Protein AF-A0AAD1XPP9-F1 (afdb_monomer_lite)

pLDDT: mean 84.81, std 17.85, range [31.3, 98.31]

Foldseek 3Di:
DDDDDDDDDDPDDPPDDDPVVVVVVVVVVVVVVVVVVVVVVVVVVVVVVVVVVVVVVVVVVVVVVVVVVVVVVVVVVVVVVVVVVVVVVVVVVVVVCVVVVVVVVVVVVVVVVVVVVVVVVVVVVVVCVVVVVVLVVVCVVCVVQDVDSVSVVVVCVVVVVVVVVVVVVVVVVVVVVVVVVVVVVVVVVVVVVVVVVVVVVVVVVVVVVVVVVVVVVVVVVVVVVVVVVVVVVVVVVVVVVVVVVVVVVVVVVVVVDDDDDDDDDDDDPVVVVVVVVVVVVVVVVVVVVVVVVVVVVVVVVVVVPDDDD

Sequence (309 aa):
MQDKNLRIPQHIQIDSISPATRLLEMRKDMYEEQEVFEKKKEAFKASEDSFKRRENELKDKDLKIQESLIKFSKYLEENETKKDKANERRLIEENEIKVKSKEIKSLDEKYNKLKDKYNRVERKVEAMREYEDFLQKVKDENPDEYNELQDIVNRYNTLYESNQKLQASLNKLNKKKETINAKMASYIKEKKTQQMTITNEIGGLQKYLETMESQKSKIQSSSEEMKQKRVQGTNEIGKIIFSIDNLYEKAKTRVDKKSEKMDGKEKTFDDLEKRGIHALEQLEKIKTNTLFRAELCERLAKRKEKPAR

InterPro domains:
  IPR025252 Domain of unknown function DUF4200 [PF13863] (23-140)
  IPR051147 Cilia- and flagella-associated domain-containing protein [PTHR21683] (13-268)

Radius of gyration: 93.32 Å; chains: 1; bounding box: 189×47×249 Å

Secondary structure (DSSP, 8-state):
---------------S--HHHHHHHHHHHHHHHHHHHHHHHHHHHHHHHHHHHHHHHHHHHHHHHHHHHHHHHHHHHHHHHHHHHHHHHHHHHHHHHHHHHHHHHHHHHHHHHHHHHHHHHHHHHHHHHHHHHHHHHHHHH-TTT-SSHHHHHHHHHHHHHHHHHHHHHHHHHHHHHHHHHHHHHHHHHHHHHHHHHHHHHHHHHHHHHHHHHHHHHHHHHHHHHHHHHHHHHHHHHHHHHHHHHHHHHHHHHTTS--S------PPPTHHHHHHHHHHHHHHHHHHHHHHHHHHHHHHHHHHHS----

Structure (mmCIF, N/CA/C/O backbone):
data_AF-A0AAD1XPP9-F1
#
_entry.id   AF-A0AAD1XPP9-F1
#
loop_
_atom_site.group_PDB
_atom_site.id
_atom_site.type_symbol
_atom_site.label_atom_id
_atom_site.label_alt_id
_atom_site.label_comp_id
_atom_site.label_asym_id
_atom_site.label_entity_id
_atom_site.label_seq_id
_atom_site.pdbx_PDB_ins_code
_atom_site.Cartn_x
_atom_site.Cartn_y
_atom_site.Cartn_z
_atom_site.occupancy
_atom_site.B_iso_or_equiv
_atom_site.auth_seq_id
_atom_site.auth_comp_id
_atom_site.auth_asym_id
_atom_site.auth_atom_id
_atom_site.pdbx_PDB_model_num
ATOM 1 N N . MET A 1 1 ? 92.105 -8.859 -73.104 1.00 44.81 1 MET A N 1
ATOM 2 C CA . MET A 1 1 ? 93.400 -9.542 -73.287 1.00 44.81 1 MET A CA 1
ATOM 3 C C . MET A 1 1 ? 93.140 -10.973 -73.730 1.00 44.81 1 MET A C 1
ATOM 5 O O . MET A 1 1 ? 92.680 -11.761 -72.919 1.00 44.81 1 MET A O 1
ATOM 9 N N . GLN A 1 2 ? 93.388 -11.270 -75.004 1.00 37.81 2 GLN A N 1
ATOM 10 C CA . GLN A 1 2 ? 93.782 -12.579 -75.531 1.00 37.81 2 GLN A CA 1
ATOM 11 C C . GLN A 1 2 ? 94.404 -12.322 -76.913 1.00 37.81 2 GLN A C 1
ATOM 13 O O . GLN A 1 2 ? 93.743 -11.808 -77.805 1.00 37.81 2 GLN A O 1
ATOM 18 N N . ASP A 1 3 ? 95.706 -12.589 -76.983 1.00 38.16 3 ASP A N 1
ATOM 19 C CA . ASP A 1 3 ? 96.463 -13.167 -78.092 1.00 38.16 3 ASP A CA 1
ATOM 20 C C . ASP A 1 3 ? 96.391 -12.619 -79.536 1.00 38.16 3 ASP A C 1
ATOM 22 O O . ASP A 1 3 ? 95.439 -12.835 -80.277 1.00 38.16 3 ASP A O 1
ATOM 26 N N . LYS A 1 4 ? 97.584 -12.160 -79.954 1.00 42.44 4 LYS A N 1
ATOM 27 C CA . LYS A 1 4 ? 98.418 -12.692 -81.056 1.00 42.44 4 LYS A CA 1
ATOM 28 C C . LYS A 1 4 ? 98.596 -11.858 -82.330 1.00 42.44 4 LYS A C 1
ATOM 30 O O . LYS A 1 4 ? 97.677 -11.576 -83.083 1.00 42.44 4 LYS A O 1
ATOM 35 N N . ASN A 1 5 ? 99.895 -11.720 -82.608 1.00 37.34 5 ASN A N 1
ATOM 36 C CA . ASN A 1 5 ? 100.574 -11.720 -83.901 1.00 37.34 5 ASN A CA 1
ATOM 37 C C . ASN A 1 5 ? 100.656 -10.425 -84.716 1.00 37.34 5 ASN A C 1
ATOM 39 O O . ASN A 1 5 ? 99.790 -10.086 -85.511 1.00 37.34 5 ASN A O 1
ATOM 43 N N . LEU A 1 6 ? 101.837 -9.807 -84.575 1.00 46.44 6 LEU A N 1
ATOM 44 C CA . LEU A 1 6 ? 102.820 -9.599 -85.646 1.00 46.44 6 LEU A CA 1
ATOM 45 C C . LEU A 1 6 ? 102.269 -9.362 -87.060 1.00 46.44 6 LEU A C 1
ATOM 47 O O . LEU A 1 6 ? 101.892 -10.305 -87.754 1.00 46.44 6 LEU A O 1
ATOM 51 N N . ARG A 1 7 ? 102.521 -8.152 -87.567 1.00 35.91 7 ARG A N 1
ATOM 52 C CA . ARG A 1 7 ? 103.285 -7.986 -88.810 1.00 35.91 7 ARG A CA 1
ATOM 53 C C . ARG A 1 7 ? 103.923 -6.600 -88.884 1.00 35.91 7 ARG A C 1
ATOM 55 O O . ARG A 1 7 ? 103.244 -5.584 -88.906 1.00 35.91 7 ARG A O 1
ATOM 62 N N . ILE A 1 8 ? 105.249 -6.609 -88.939 1.00 48.06 8 ILE A N 1
ATOM 63 C CA . ILE A 1 8 ? 106.081 -5.550 -89.510 1.00 48.06 8 ILE A CA 1
ATOM 64 C C . ILE A 1 8 ? 105.777 -5.475 -91.019 1.00 48.06 8 ILE A C 1
ATOM 66 O O . ILE A 1 8 ? 105.691 -6.530 -91.654 1.00 48.06 8 ILE A O 1
ATOM 70 N N . PRO A 1 9 ? 105.702 -4.273 -91.607 1.00 41.59 9 PRO A N 1
ATOM 71 C CA . PRO A 1 9 ? 106.168 -4.046 -92.974 1.00 41.59 9 PRO A CA 1
ATOM 72 C C . PRO A 1 9 ? 107.364 -3.087 -92.917 1.00 41.59 9 PRO A C 1
ATOM 74 O O . PRO A 1 9 ? 107.238 -1.915 -92.586 1.00 41.59 9 PRO A O 1
ATOM 77 N N . GLN A 1 10 ? 108.577 -3.636 -92.981 1.00 42.66 10 GLN A N 1
ATOM 78 C CA . GLN A 1 10 ? 109.499 -3.424 -94.094 1.00 42.66 10 GLN A CA 1
ATOM 79 C C . GLN A 1 10 ? 109.619 -1.945 -94.481 1.00 42.66 10 GLN A C 1
ATOM 81 O O . GLN A 1 10 ? 108.940 -1.459 -95.378 1.00 42.66 10 GLN A O 1
ATOM 86 N N . HIS A 1 11 ? 110.555 -1.260 -93.821 1.00 42.03 11 HIS A N 1
ATOM 87 C CA . HIS A 1 11 ? 111.183 -0.057 -94.350 1.00 42.03 11 HIS A CA 1
ATOM 88 C C . HIS A 1 11 ? 111.971 -0.466 -95.606 1.00 42.03 11 HIS A C 1
ATOM 90 O O . HIS A 1 11 ? 113.138 -0.851 -95.544 1.00 42.03 11 HIS A O 1
ATOM 96 N N . ILE A 1 12 ? 111.266 -0.513 -96.737 1.00 46.44 12 ILE A N 1
ATOM 97 C CA . ILE A 1 12 ? 111.839 -0.683 -98.067 1.00 46.44 12 ILE A CA 1
ATOM 98 C C . ILE A 1 12 ? 112.480 0.653 -98.416 1.00 46.44 12 ILE A C 1
ATOM 100 O O . ILE A 1 12 ? 111.798 1.663 -98.507 1.00 46.44 12 ILE A O 1
ATOM 104 N N . GLN A 1 13 ? 113.802 0.620 -98.539 1.00 47.53 13 GLN A N 1
ATOM 105 C CA . GLN A 1 13 ? 114.693 1.587 -99.178 1.00 47.53 13 GLN A CA 1
ATOM 106 C C . GLN A 1 13 ? 113.971 2.558 -100.141 1.00 47.53 13 GLN A C 1
ATOM 108 O O . GLN A 1 13 ? 113.594 2.173 -101.246 1.00 47.53 13 GLN A O 1
ATOM 113 N N . ILE A 1 14 ? 113.817 3.825 -99.733 1.00 46.16 14 ILE A N 1
ATOM 114 C CA . ILE A 1 14 ? 113.236 4.914 -100.543 1.00 46.16 14 I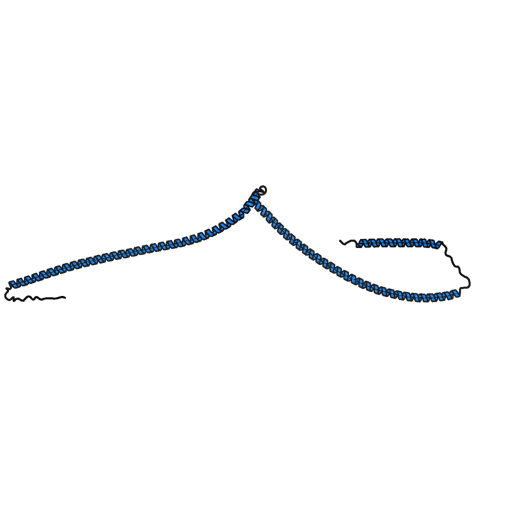LE A CA 1
ATOM 115 C C . ILE A 1 14 ? 114.323 5.951 -100.882 1.00 46.16 14 ILE A C 1
ATOM 117 O O . ILE A 1 14 ? 114.178 7.135 -100.604 1.00 46.16 14 ILE A O 1
ATOM 121 N N . ASP A 1 15 ? 115.434 5.508 -101.475 1.00 50.91 15 ASP A N 1
ATOM 122 C CA . ASP A 1 15 ? 116.539 6.382 -101.925 1.00 50.91 15 ASP A CA 1
ATOM 123 C C . ASP A 1 15 ? 116.557 6.592 -103.456 1.00 50.91 15 ASP A C 1
ATOM 125 O O . ASP A 1 15 ? 117.595 6.853 -104.058 1.00 50.91 15 ASP A O 1
ATOM 129 N N . SER A 1 16 ? 115.408 6.493 -104.137 1.00 49.22 16 SER A N 1
ATOM 130 C CA . SER A 1 16 ? 115.342 6.695 -105.601 1.00 49.22 16 SER A CA 1
ATOM 131 C C . SER A 1 16 ? 114.054 7.344 -106.108 1.00 49.22 16 SER A C 1
ATOM 133 O O . SER A 1 16 ? 113.610 7.095 -107.228 1.00 49.22 16 SER A O 1
ATOM 135 N N . ILE A 1 17 ? 113.439 8.208 -105.301 1.00 51.09 17 ILE A N 1
ATOM 136 C CA . ILE A 1 17 ? 112.149 8.802 -105.645 1.00 51.09 17 ILE A CA 1
ATOM 137 C C . ILE A 1 17 ? 112.258 10.331 -105.761 1.00 51.09 17 ILE A C 1
ATOM 139 O O . ILE A 1 17 ? 112.672 11.020 -104.832 1.00 51.09 17 ILE A O 1
ATOM 143 N N . SER A 1 18 ? 111.868 10.860 -106.927 1.00 56.28 18 SER A N 1
ATOM 144 C CA . SER A 1 18 ? 111.838 12.297 -107.247 1.00 56.28 18 SER A CA 1
ATOM 145 C C . SER A 1 18 ? 111.016 13.095 -106.213 1.00 56.28 18 SER A C 1
ATOM 147 O O . SER A 1 18 ? 109.966 12.593 -105.796 1.00 56.28 18 SER A O 1
ATOM 149 N N . PRO A 1 19 ? 111.409 14.336 -105.836 1.00 62.28 19 PRO A N 1
ATOM 150 C CA . PRO A 1 19 ? 110.680 15.200 -104.892 1.00 62.28 19 PRO A CA 1
ATOM 151 C C . PRO A 1 19 ? 109.174 15.327 -105.170 1.00 62.28 19 PRO A C 1
ATOM 153 O O . PRO A 1 19 ? 108.380 15.483 -104.245 1.00 62.28 19 PRO A O 1
ATOM 156 N N . ALA A 1 20 ? 108.773 15.194 -106.438 1.00 62.56 20 ALA A N 1
ATOM 157 C CA . ALA A 1 20 ? 107.376 15.180 -106.856 1.00 62.56 20 ALA A CA 1
ATOM 158 C C . ALA A 1 20 ? 106.579 13.989 -106.286 1.00 62.56 20 ALA A C 1
ATOM 160 O O . ALA A 1 20 ? 105.421 14.148 -105.918 1.00 62.56 20 ALA A O 1
ATOM 161 N N . THR A 1 21 ? 107.184 12.809 -106.157 1.00 63.47 21 THR A N 1
ATOM 162 C CA . THR A 1 21 ? 106.506 11.596 -105.668 1.00 63.47 21 THR A CA 1
ATOM 163 C C . THR A 1 21 ? 106.430 11.548 -104.140 1.00 63.47 21 THR A C 1
ATOM 165 O O . THR A 1 21 ? 105.422 11.098 -103.613 1.00 63.47 21 THR A O 1
ATOM 168 N N . ARG A 1 22 ? 107.424 12.096 -103.419 1.00 63.47 22 ARG A N 1
ATOM 169 C CA . ARG A 1 22 ? 107.337 12.292 -101.956 1.00 63.47 22 ARG A CA 1
ATOM 170 C C . ARG A 1 22 ? 106.210 13.260 -101.596 1.00 63.47 22 ARG A C 1
ATOM 172 O O . ARG A 1 22 ? 105.499 13.049 -100.622 1.00 63.47 22 ARG A O 1
ATOM 179 N N . LEU A 1 23 ? 106.021 14.302 -102.407 1.00 71.94 23 LEU A N 1
ATOM 180 C CA . LEU A 1 23 ? 104.894 15.218 -102.255 1.00 71.94 23 LEU A CA 1
ATOM 181 C C . LEU A 1 23 ? 103.553 14.497 -102.470 1.00 71.94 23 LEU A C 1
ATOM 183 O O . LEU A 1 23 ? 102.595 14.773 -101.758 1.00 71.94 23 LEU A O 1
ATOM 187 N N . LEU A 1 24 ? 103.483 13.567 -103.429 1.00 72.56 24 LEU A N 1
ATOM 188 C CA . LEU A 1 24 ? 102.285 12.759 -103.679 1.00 72.56 24 LEU A CA 1
ATOM 189 C C . LEU A 1 24 ? 102.005 11.762 -102.549 1.00 72.56 24 LEU A C 1
ATOM 191 O O . LEU A 1 24 ? 100.849 11.600 -102.176 1.00 72.56 24 LEU A O 1
ATOM 195 N N . GLU A 1 25 ? 103.038 11.141 -101.982 1.00 72.62 25 GLU A N 1
ATOM 196 C CA . GLU A 1 25 ? 102.918 10.211 -100.855 1.00 72.62 25 GLU A CA 1
ATOM 197 C C . GLU A 1 25 ? 102.523 10.941 -99.563 1.00 72.62 25 GLU A C 1
ATOM 199 O O . GLU A 1 25 ? 101.530 10.573 -98.950 1.00 72.62 25 GLU A O 1
ATOM 204 N N . MET A 1 26 ? 103.148 12.084 -99.241 1.00 73.44 26 MET A N 1
ATOM 205 C CA . MET A 1 26 ? 102.697 12.943 -98.132 1.00 73.44 26 MET A CA 1
ATOM 206 C C . MET A 1 26 ? 101.264 13.450 -98.328 1.00 73.44 26 MET A C 1
ATOM 208 O O . MET A 1 26 ? 100.528 13.620 -97.361 1.00 73.44 26 MET A O 1
ATOM 212 N N . ARG A 1 27 ? 100.841 13.700 -99.574 1.00 77.69 27 ARG A N 1
ATOM 213 C CA . ARG A 1 27 ? 99.457 14.082 -99.878 1.00 77.69 27 ARG A CA 1
ATOM 214 C C . ARG A 1 27 ? 98.499 12.905 -99.692 1.00 77.69 27 ARG A C 1
ATOM 216 O O . ARG A 1 27 ? 97.391 13.122 -99.219 1.00 77.69 27 ARG A O 1
ATOM 223 N N . LYS A 1 28 ? 98.918 11.685 -100.045 1.00 81.06 28 LYS A N 1
ATOM 224 C CA . LYS A 1 28 ? 98.163 10.448 -99.811 1.00 81.06 28 LYS A CA 1
ATOM 225 C C . LYS A 1 28 ? 98.002 10.185 -98.314 1.00 81.06 28 LYS A C 1
ATOM 227 O O . LYS A 1 28 ? 96.873 10.000 -97.884 1.00 81.06 28 LYS A O 1
ATOM 232 N N . ASP A 1 29 ? 99.076 10.283 -97.536 1.00 78.44 29 ASP A N 1
ATOM 233 C CA . ASP A 1 29 ? 99.049 10.124 -96.077 1.00 78.44 29 ASP A CA 1
ATOM 234 C C . ASP A 1 29 ? 98.186 11.204 -95.412 1.00 78.44 29 ASP A C 1
ATOM 236 O O . ASP A 1 29 ? 97.359 10.899 -94.560 1.00 78.44 29 ASP A O 1
ATOM 240 N N . MET A 1 30 ? 98.291 12.462 -95.863 1.00 80.06 30 MET A N 1
ATOM 241 C CA . MET A 1 30 ? 97.418 13.546 -95.404 1.00 80.06 30 MET A CA 1
ATOM 242 C C . MET A 1 30 ? 95.942 13.252 -95.712 1.00 80.06 30 MET A C 1
ATOM 244 O O . MET A 1 30 ? 95.091 13.493 -94.863 1.00 80.06 30 MET A O 1
ATOM 248 N N . TYR A 1 31 ? 95.619 12.722 -96.899 1.00 83.25 31 TYR A N 1
ATOM 249 C CA . TYR A 1 31 ? 94.247 12.331 -97.239 1.00 83.25 31 TYR A CA 1
ATOM 250 C C . TYR A 1 31 ? 93.763 11.121 -96.434 1.00 83.25 31 TYR A C 1
ATOM 252 O O . TYR A 1 31 ? 92.613 11.123 -96.006 1.00 83.25 31 TYR A O 1
ATOM 260 N N . GLU A 1 32 ? 94.612 10.123 -96.191 1.00 83.00 32 GLU A N 1
ATOM 261 C CA . GLU A 1 32 ? 94.286 8.962 -95.354 1.00 83.00 32 GLU A CA 1
ATOM 262 C C . GLU A 1 32 ? 94.057 9.374 -93.893 1.00 83.00 32 GLU A C 1
ATOM 264 O O . GLU A 1 32 ? 93.059 8.981 -93.287 1.00 83.00 32 GLU A O 1
ATOM 269 N N . GLU A 1 33 ? 94.914 10.229 -93.328 1.00 82.25 33 GLU A N 1
ATOM 270 C CA . GLU A 1 33 ? 94.719 10.790 -91.989 1.00 82.25 33 GLU A CA 1
ATOM 271 C C . GLU A 1 33 ? 93.475 11.678 -91.918 1.00 82.25 33 GLU A C 1
ATOM 273 O O . GLU A 1 33 ? 92.738 11.618 -90.932 1.00 82.25 33 GLU A O 1
ATOM 278 N N . GLN A 1 34 ? 93.196 12.461 -92.963 1.00 82.31 34 GLN A N 1
ATOM 279 C CA . GLN A 1 34 ? 91.995 13.288 -93.048 1.00 82.31 34 GLN A CA 1
ATOM 280 C C . GLN A 1 34 ? 90.726 12.430 -93.163 1.00 82.31 34 GLN A C 1
ATOM 282 O O . GLN A 1 34 ? 89.726 12.737 -92.518 1.00 82.31 34 GLN A O 1
ATOM 287 N N . GLU A 1 35 ? 90.768 11.313 -93.892 1.00 84.88 35 GLU A N 1
ATOM 288 C CA . GLU A 1 35 ? 89.678 10.335 -93.960 1.00 84.88 35 GLU A CA 1
ATOM 289 C C . GLU A 1 35 ? 89.470 9.627 -92.609 1.00 84.88 35 GLU A C 1
ATOM 291 O O . GLU A 1 3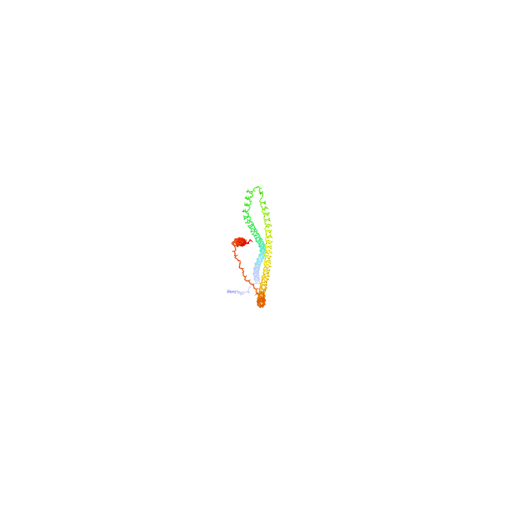5 ? 88.336 9.468 -92.156 1.00 84.88 35 GLU A O 1
ATOM 296 N N . VAL A 1 36 ? 90.546 9.243 -91.914 1.00 85.44 36 VAL A N 1
ATOM 297 C CA . VAL A 1 36 ? 90.480 8.665 -90.559 1.00 85.44 36 VAL A CA 1
ATOM 298 C C . VAL A 1 36 ? 89.960 9.687 -89.546 1.00 85.44 36 VAL A C 1
ATOM 300 O O . VAL A 1 36 ? 89.188 9.327 -88.653 1.00 85.44 36 VAL A O 1
ATOM 303 N N . PHE A 1 37 ? 90.358 10.953 -89.667 1.00 85.69 37 PHE A N 1
ATOM 304 C CA . PHE A 1 37 ? 89.871 12.042 -88.827 1.00 85.69 37 PHE A CA 1
ATOM 305 C C . PHE A 1 37 ? 88.380 12.293 -89.053 1.00 85.69 37 PHE A C 1
ATOM 307 O O . PHE A 1 37 ? 87.631 12.343 -88.077 1.00 85.69 37 PHE A O 1
ATOM 314 N N . GLU A 1 38 ? 87.925 12.36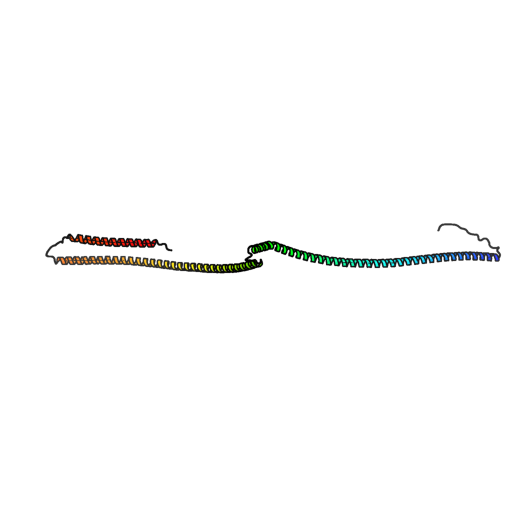8 -90.307 1.00 85.88 38 GLU A N 1
ATOM 315 C CA . GLU A 1 38 ? 86.499 12.502 -90.621 1.00 85.88 38 GLU A CA 1
ATOM 316 C C . GLU A 1 38 ? 85.705 11.275 -90.142 1.00 85.88 38 GLU A C 1
ATOM 318 O O . GLU A 1 38 ? 84.696 11.448 -89.464 1.00 85.88 38 GLU A O 1
ATOM 323 N N . LYS A 1 39 ? 86.207 10.042 -90.316 1.00 87.81 39 LYS A N 1
ATOM 324 C CA . LYS A 1 39 ? 85.584 8.826 -89.747 1.00 87.81 39 LYS A CA 1
ATOM 325 C C . LYS A 1 39 ? 85.483 8.865 -88.218 1.00 87.81 39 LYS A C 1
ATOM 327 O O . LYS A 1 39 ? 84.457 8.486 -87.653 1.00 87.81 39 LYS A O 1
ATOM 332 N N . LYS A 1 40 ? 86.527 9.322 -87.515 1.00 88.38 40 LYS A N 1
ATOM 333 C CA . LYS A 1 40 ? 86.504 9.483 -86.046 1.00 88.38 40 LYS A CA 1
ATOM 334 C C . LYS A 1 40 ? 85.538 10.581 -85.608 1.00 88.38 40 LYS A C 1
ATOM 336 O O . LYS A 1 40 ? 84.843 10.408 -84.611 1.00 88.38 40 LYS A O 1
ATOM 341 N N . LYS A 1 41 ? 85.474 11.688 -86.347 1.00 91.00 41 LYS A N 1
ATOM 342 C CA . LYS A 1 41 ? 84.543 12.796 -86.112 1.00 91.00 41 LYS A CA 1
ATOM 343 C C . LYS A 1 41 ? 83.094 12.364 -86.335 1.00 91.00 41 LYS A C 1
ATOM 345 O O . LYS A 1 41 ? 82.242 12.680 -85.510 1.00 91.00 41 LYS A O 1
ATOM 350 N N . GLU A 1 42 ? 82.823 11.578 -87.373 1.00 89.00 42 GLU A N 1
ATOM 351 C CA . GLU A 1 42 ? 81.519 10.951 -87.607 1.00 89.00 42 GLU A CA 1
ATOM 352 C C . GLU A 1 42 ? 81.151 9.957 -86.498 1.00 89.00 42 GLU A C 1
ATOM 354 O O . GLU A 1 42 ? 80.042 10.022 -85.969 1.00 89.00 42 GLU A O 1
ATOM 359 N N . ALA A 1 43 ? 82.079 9.093 -86.073 1.00 87.88 43 ALA A N 1
ATOM 360 C CA . ALA A 1 43 ? 81.851 8.153 -84.971 1.00 87.88 43 ALA A CA 1
ATOM 361 C C . ALA A 1 43 ? 81.601 8.864 -83.628 1.00 87.88 43 ALA A C 1
ATOM 363 O O . ALA A 1 43 ? 80.746 8.439 -82.843 1.00 87.88 43 ALA A O 1
ATOM 364 N N . PHE A 1 44 ? 82.312 9.965 -83.365 1.00 90.44 44 PHE A N 1
ATOM 365 C CA . PHE A 1 44 ? 82.099 10.793 -82.180 1.00 90.44 44 PHE A CA 1
ATOM 366 C C . PHE A 1 44 ? 80.739 11.487 -82.229 1.00 90.44 44 PHE A C 1
ATOM 368 O O . PHE A 1 44 ? 80.004 11.432 -81.250 1.00 90.44 44 PHE A O 1
ATOM 375 N N . LYS A 1 45 ? 80.359 12.050 -83.382 1.00 92.31 45 LYS A N 1
ATOM 376 C CA . LYS A 1 45 ? 79.040 12.659 -83.589 1.00 92.31 45 LYS A CA 1
ATOM 377 C C . LYS A 1 45 ? 77.908 11.641 -83.417 1.00 92.31 45 LYS A C 1
ATOM 379 O O . LYS A 1 45 ? 76.937 11.920 -82.724 1.00 92.31 45 LYS A O 1
ATOM 384 N N . ALA A 1 46 ? 78.059 10.432 -83.960 1.00 90.81 46 ALA A N 1
ATOM 385 C CA . ALA A 1 46 ? 77.098 9.346 -83.767 1.00 90.81 46 ALA A CA 1
ATOM 386 C C . ALA A 1 46 ? 76.988 8.921 -82.290 1.00 90.81 46 ALA A C 1
ATOM 388 O O . ALA A 1 46 ? 75.889 8.668 -81.791 1.00 90.81 46 ALA A O 1
ATOM 389 N N . SER A 1 47 ? 78.116 8.880 -81.572 1.00 90.94 47 SER A N 1
ATOM 390 C CA . SER A 1 47 ? 78.142 8.596 -80.133 1.00 90.94 47 SER A CA 1
ATOM 391 C C . SER A 1 47 ? 77.479 9.719 -79.330 1.00 90.94 47 SER A C 1
ATOM 393 O O . SER A 1 47 ? 76.647 9.436 -78.473 1.00 90.94 47 SER A O 1
ATOM 395 N N . GLU A 1 48 ? 77.770 10.983 -79.641 1.00 91.81 48 GLU A N 1
ATOM 396 C CA . GLU A 1 48 ? 77.146 12.164 -79.035 1.00 91.81 48 GLU A CA 1
ATOM 397 C C . GLU A 1 48 ? 75.625 12.162 -79.240 1.00 91.81 48 GLU A C 1
ATOM 399 O O . GLU A 1 48 ? 74.873 12.361 -78.285 1.00 91.81 48 GLU A O 1
ATOM 404 N N . ASP A 1 49 ? 75.155 11.848 -80.448 1.00 92.12 49 ASP A N 1
ATOM 405 C CA . ASP A 1 49 ? 73.728 11.713 -80.742 1.00 92.12 49 ASP A CA 1
ATOM 406 C C . ASP A 1 49 ? 73.093 10.559 -79.950 1.00 92.12 49 ASP A C 1
ATOM 408 O O . ASP A 1 49 ? 71.973 10.694 -79.449 1.00 92.12 49 ASP A O 1
ATOM 412 N N . SER A 1 50 ? 73.801 9.438 -79.773 1.00 92.62 50 SER A N 1
ATOM 413 C CA . SER A 1 50 ? 73.327 8.322 -78.942 1.00 92.62 50 SER A CA 1
ATOM 414 C C . SER A 1 50 ? 73.233 8.694 -77.456 1.00 92.62 50 SER A C 1
ATOM 416 O O . SER A 1 50 ? 72.249 8.346 -76.798 1.00 92.62 50 SER A O 1
ATOM 418 N N . PHE A 1 51 ? 74.194 9.470 -76.940 1.00 94.12 51 PHE A N 1
ATOM 419 C CA . PHE A 1 51 ? 74.177 9.966 -75.566 1.00 94.12 51 PHE A CA 1
ATOM 420 C C . PHE A 1 51 ? 73.067 10.990 -75.353 1.00 94.12 51 PHE A C 1
ATOM 422 O O . PHE A 1 51 ? 72.336 10.864 -74.377 1.00 94.12 51 PHE A O 1
ATOM 429 N N . LYS A 1 52 ? 72.862 11.927 -76.286 1.00 94.12 52 LYS A N 1
ATOM 430 C CA . LYS A 1 52 ? 71.740 12.880 -76.240 1.00 94.12 52 LYS A CA 1
ATOM 431 C C . LYS A 1 52 ? 70.391 12.167 -76.259 1.00 94.12 52 LYS A C 1
ATOM 433 O O . LYS A 1 52 ? 69.503 12.510 -75.483 1.00 94.12 52 LYS A O 1
ATOM 438 N N . ARG A 1 53 ? 70.233 11.136 -77.100 1.00 93.69 53 ARG A N 1
ATOM 439 C CA . ARG A 1 53 ? 69.024 10.292 -77.095 1.00 93.69 53 ARG A CA 1
ATOM 440 C C . ARG A 1 53 ? 68.831 9.619 -75.741 1.00 93.69 53 ARG A C 1
ATOM 442 O O . ARG A 1 53 ? 67.739 9.690 -75.187 1.00 93.69 53 ARG A O 1
ATOM 449 N N . ARG A 1 54 ? 69.885 9.022 -75.179 1.00 94.38 54 ARG A N 1
ATOM 450 C CA . ARG A 1 54 ? 69.801 8.349 -73.881 1.00 94.38 54 ARG A CA 1
ATOM 451 C C . ARG A 1 54 ? 69.527 9.312 -72.725 1.00 94.38 54 ARG A C 1
ATOM 453 O O . ARG A 1 54 ? 68.773 8.971 -71.821 1.00 94.38 54 ARG A O 1
ATOM 460 N N . GLU A 1 55 ? 70.118 10.498 -72.751 1.00 94.50 55 GLU A N 1
ATOM 461 C CA . GLU A 1 55 ? 69.869 11.558 -71.777 1.00 94.50 55 GLU A CA 1
ATOM 462 C C . GLU A 1 55 ? 68.404 12.006 -71.826 1.00 94.50 55 GLU A C 1
ATOM 464 O O . GLU A 1 55 ? 67.753 12.073 -70.784 1.00 94.50 55 GLU A O 1
ATOM 469 N N . ASN A 1 56 ? 67.858 12.227 -73.025 1.00 94.38 56 ASN A N 1
ATOM 470 C CA . ASN A 1 56 ? 66.446 12.564 -73.205 1.00 94.38 56 ASN A CA 1
ATOM 471 C C . ASN A 1 56 ? 65.526 11.431 -72.724 1.00 94.38 56 ASN A C 1
ATOM 473 O O . ASN A 1 56 ? 64.584 11.690 -71.986 1.00 94.38 56 ASN A O 1
ATOM 477 N N . GLU A 1 57 ? 65.837 10.168 -73.032 1.00 95.50 57 GLU A N 1
ATOM 478 C CA . GLU A 1 57 ? 65.080 9.022 -72.506 1.00 95.50 57 GLU A CA 1
ATOM 479 C C . GLU A 1 57 ? 65.095 8.944 -70.973 1.00 95.50 57 GLU A C 1
ATOM 481 O O . GLU A 1 57 ? 64.107 8.533 -70.361 1.00 95.50 57 GLU A O 1
ATOM 486 N N . LEU A 1 58 ? 66.228 9.263 -70.341 1.00 94.81 58 LEU A N 1
ATOM 487 C CA . LEU A 1 58 ? 66.345 9.274 -68.884 1.00 94.81 58 LEU A CA 1
ATOM 488 C C . LEU A 1 58 ? 65.549 10.430 -68.278 1.00 94.81 58 LEU A C 1
ATOM 490 O O . LEU A 1 58 ? 64.839 10.202 -67.302 1.00 94.81 58 LEU A O 1
ATOM 494 N N . LYS A 1 59 ? 65.598 11.621 -68.885 1.00 95.12 59 LYS A N 1
ATOM 495 C CA . LYS A 1 59 ? 64.763 12.769 -68.500 1.00 95.12 59 LYS A CA 1
ATOM 496 C C . LYS A 1 59 ? 63.274 12.442 -68.615 1.00 95.12 59 LYS A C 1
ATOM 498 O O . LYS A 1 59 ? 62.531 12.677 -67.670 1.00 95.12 59 LYS A O 1
ATOM 503 N N . ASP A 1 60 ? 62.848 11.809 -69.706 1.00 95.88 60 ASP A N 1
ATOM 504 C CA . ASP A 1 60 ? 61.455 11.390 -69.895 1.00 95.88 60 ASP A CA 1
ATOM 505 C C . ASP A 1 60 ? 61.011 10.353 -68.854 1.00 95.88 60 ASP A C 1
ATOM 507 O O . ASP A 1 60 ? 59.870 10.370 -68.389 1.00 95.88 60 ASP A O 1
ATOM 511 N N . LYS A 1 61 ? 61.897 9.420 -68.483 1.00 96.31 61 LYS A N 1
ATOM 512 C CA . LYS A 1 61 ? 61.620 8.439 -67.422 1.00 96.31 61 LYS A CA 1
ATOM 513 C C . LYS A 1 61 ? 61.530 9.099 -66.053 1.00 96.31 61 LYS A C 1
ATOM 515 O O . LYS A 1 61 ? 60.626 8.750 -65.301 1.00 96.31 61 LYS A O 1
ATOM 520 N N . ASP A 1 62 ? 62.424 10.034 -65.749 1.00 95.44 62 ASP A N 1
ATOM 521 C CA . ASP A 1 62 ? 62.398 10.776 -64.489 1.00 95.44 62 ASP A CA 1
ATOM 522 C C . ASP A 1 62 ? 61.113 11.603 -64.366 1.00 95.44 62 ASP A C 1
ATOM 524 O O . ASP A 1 62 ? 60.396 11.472 -63.378 1.00 95.44 62 ASP A O 1
ATOM 528 N N . LEU A 1 63 ? 60.728 12.330 -65.423 1.00 95.88 63 LEU A N 1
ATOM 529 C CA . LEU A 1 63 ? 59.458 13.060 -65.479 1.00 95.88 63 LEU A CA 1
ATOM 530 C C . LEU A 1 63 ? 58.253 12.136 -65.254 1.00 95.88 63 LEU A C 1
ATOM 532 O O . LEU A 1 63 ? 57.383 12.444 -64.442 1.00 95.88 63 LEU A O 1
ATOM 536 N N . LYS A 1 64 ? 58.221 10.959 -65.893 1.00 95.56 64 LYS A N 1
ATOM 537 C CA . LYS A 1 64 ? 57.155 9.965 -65.667 1.00 95.56 64 LYS A CA 1
ATOM 538 C C . LYS A 1 64 ? 57.115 9.464 -64.224 1.00 95.56 64 LYS A C 1
ATOM 540 O O . LYS A 1 64 ? 56.026 9.274 -63.681 1.00 95.56 64 LYS A O 1
ATOM 545 N N . ILE A 1 65 ? 58.273 9.240 -63.600 1.00 95.81 65 ILE A N 1
ATOM 546 C CA . ILE A 1 65 ? 58.354 8.824 -62.195 1.00 95.81 65 ILE A CA 1
ATOM 547 C C . ILE A 1 65 ? 57.834 9.943 -61.293 1.00 95.81 65 ILE A C 1
ATOM 549 O O . ILE A 1 65 ? 56.975 9.675 -60.455 1.00 95.81 65 ILE A O 1
ATOM 553 N N . GLN A 1 66 ? 58.269 11.186 -61.502 1.00 95.75 66 GLN A N 1
ATOM 554 C CA . GLN A 1 66 ? 57.794 12.344 -60.743 1.00 95.75 66 GLN A CA 1
ATOM 555 C C . GLN A 1 66 ? 56.274 12.524 -60.877 1.00 95.75 66 GLN A C 1
ATOM 557 O O . GLN A 1 66 ? 55.578 12.652 -59.870 1.00 95.75 66 GLN A O 1
ATOM 562 N N . GLU A 1 67 ? 55.726 12.438 -62.091 1.00 95.88 67 GLU A N 1
ATOM 563 C CA . GLU A 1 67 ? 54.276 12.476 -62.312 1.00 95.88 67 GLU A CA 1
ATOM 564 C C . GLU A 1 67 ? 53.546 11.337 -61.592 1.00 95.88 67 GLU A C 1
ATOM 566 O O . GLU A 1 67 ? 52.475 11.546 -61.015 1.00 95.88 67 GLU A O 1
ATOM 571 N N . SER A 1 68 ? 54.101 10.120 -61.625 1.00 95.88 68 SER A N 1
ATOM 572 C CA . SER A 1 68 ? 53.520 8.968 -60.930 1.00 95.88 68 SER A CA 1
ATOM 573 C C . SER A 1 68 ? 53.547 9.142 -59.410 1.00 95.88 68 SER A C 1
ATOM 575 O O . SER A 1 68 ? 52.566 8.807 -58.748 1.00 95.88 68 SER A O 1
ATOM 577 N N . LEU A 1 69 ? 54.614 9.738 -58.869 1.00 96.12 69 LEU A N 1
ATOM 578 C CA . LEU A 1 69 ? 54.761 10.023 -57.447 1.00 96.12 69 LEU A CA 1
ATOM 579 C C . LEU A 1 69 ? 53.731 11.058 -56.997 1.00 96.12 69 LEU A C 1
ATOM 581 O O . LEU A 1 69 ? 53.035 10.824 -56.017 1.00 96.12 69 LEU A O 1
ATOM 585 N N . ILE A 1 70 ? 53.553 12.142 -57.759 1.00 95.38 70 ILE A N 1
ATOM 586 C CA . ILE A 1 70 ? 52.528 13.160 -57.478 1.00 95.38 70 ILE A CA 1
ATOM 587 C C . ILE A 1 70 ? 51.127 12.534 -57.497 1.00 95.38 70 ILE A C 1
ATOM 589 O O . ILE A 1 70 ? 50.327 12.777 -56.593 1.00 95.38 70 ILE A O 1
ATOM 593 N N . LYS A 1 71 ? 50.825 11.690 -58.495 1.00 96.50 71 LYS A N 1
ATOM 594 C CA . LYS A 1 71 ? 49.543 10.968 -58.571 1.00 96.50 71 LYS A CA 1
ATOM 595 C C . LYS A 1 71 ? 49.339 10.046 -57.368 1.00 96.50 71 LYS A C 1
ATOM 597 O O . LYS A 1 71 ? 48.236 10.005 -56.829 1.00 96.50 71 LYS A O 1
ATOM 602 N N . PHE A 1 72 ? 50.381 9.336 -56.934 1.00 96.44 72 PHE A N 1
ATOM 603 C CA . PHE A 1 72 ? 50.310 8.443 -55.779 1.00 96.44 72 PHE A CA 1
ATOM 604 C C . PHE A 1 72 ? 50.140 9.215 -54.467 1.00 96.44 72 PHE A C 1
ATOM 606 O O . PHE A 1 72 ? 49.269 8.864 -53.678 1.00 96.44 72 PHE A O 1
ATOM 613 N N . SER A 1 73 ? 50.887 10.302 -54.259 1.00 95.56 73 SER A N 1
ATOM 614 C CA . SER A 1 73 ? 50.720 11.189 -53.102 1.00 95.56 73 SER A CA 1
ATOM 615 C C . SER A 1 73 ? 49.305 11.758 -53.030 1.00 95.56 73 SER A C 1
ATOM 617 O O . SER A 1 73 ? 48.672 11.673 -51.981 1.00 95.56 73 SER A O 1
ATOM 619 N N . LYS A 1 74 ? 48.763 12.241 -54.156 1.00 96.69 74 LYS A N 1
ATOM 620 C CA . LYS A 1 74 ? 47.379 12.724 -54.224 1.00 96.69 74 LYS A CA 1
ATOM 621 C C . LYS A 1 74 ? 46.369 11.615 -53.920 1.00 96.69 74 LYS A C 1
ATOM 623 O O . LYS A 1 74 ? 45.411 11.836 -53.188 1.00 96.69 74 LYS A O 1
ATOM 628 N N . TYR A 1 75 ? 46.584 10.412 -54.451 1.00 96.94 75 TYR A N 1
ATOM 629 C CA . TYR A 1 75 ? 45.730 9.262 -54.159 1.00 96.94 75 TYR A CA 1
ATOM 630 C C . TYR A 1 75 ? 45.761 8.877 -52.673 1.00 96.94 75 TYR A C 1
ATOM 632 O O . TYR A 1 75 ? 44.713 8.565 -52.110 1.00 96.94 75 TYR A O 1
ATOM 640 N N . LEU A 1 76 ? 46.935 8.909 -52.032 1.00 96.88 76 LEU A N 1
ATOM 641 C CA . LEU A 1 76 ? 47.069 8.642 -50.599 1.00 96.88 76 LEU A CA 1
ATOM 642 C C . LEU A 1 76 ? 46.320 9.681 -49.763 1.00 96.88 76 LEU A C 1
ATOM 644 O O . LEU A 1 76 ? 45.540 9.288 -48.902 1.00 96.88 76 LEU A O 1
ATOM 648 N N . GLU A 1 77 ? 46.481 10.969 -50.065 1.00 96.69 77 GLU A N 1
ATOM 649 C CA . GLU A 1 77 ? 45.766 12.056 -49.385 1.00 96.69 77 GLU A CA 1
ATOM 650 C C . GLU A 1 77 ? 44.240 11.930 -49.565 1.00 96.69 77 GLU A C 1
ATOM 652 O O . GLU A 1 77 ? 43.463 12.006 -48.610 1.00 96.69 77 GLU A O 1
ATOM 657 N N . GLU A 1 78 ? 43.773 11.646 -50.784 1.00 96.56 78 GLU A N 1
ATOM 658 C CA . GLU A 1 78 ? 42.352 11.396 -51.048 1.00 96.56 78 GLU A CA 1
ATOM 659 C C . GLU A 1 78 ? 41.821 10.152 -50.319 1.00 96.56 78 GLU A C 1
ATOM 661 O O . GLU A 1 78 ? 40.653 10.108 -49.928 1.00 96.56 78 GLU A O 1
ATOM 666 N N . ASN A 1 79 ? 42.640 9.112 -50.154 1.00 97.06 79 ASN A N 1
ATOM 667 C CA . ASN A 1 79 ? 42.252 7.906 -49.429 1.00 97.06 79 ASN A CA 1
ATOM 668 C C . ASN A 1 79 ? 42.198 8.161 -47.919 1.00 97.06 79 ASN A C 1
ATOM 670 O O . ASN A 1 79 ? 41.216 7.793 -47.276 1.00 97.06 79 ASN A O 1
ATOM 674 N N . GLU A 1 80 ? 43.198 8.850 -47.373 1.00 96.81 80 GLU A N 1
ATOM 675 C CA . GLU A 1 80 ? 43.260 9.234 -45.964 1.00 96.81 80 GLU A CA 1
ATOM 676 C C . GLU A 1 80 ? 42.070 10.122 -45.591 1.00 96.81 80 GLU A C 1
ATOM 678 O O . GLU A 1 80 ? 41.305 9.780 -44.693 1.00 96.81 80 GLU A O 1
ATOM 683 N N . THR A 1 81 ? 41.773 11.149 -46.391 1.00 96.75 81 THR A N 1
ATOM 684 C CA . THR A 1 81 ? 40.584 11.992 -46.178 1.00 96.75 81 THR A CA 1
ATOM 685 C C . THR A 1 81 ? 39.262 11.220 -46.294 1.00 96.75 81 THR A C 1
ATOM 687 O O . THR A 1 81 ? 38.306 11.518 -45.571 1.00 96.75 81 THR A O 1
ATOM 690 N N . LYS A 1 82 ? 39.162 10.212 -47.176 1.00 96.88 82 LYS A N 1
ATOM 691 C CA . LYS A 1 82 ? 37.988 9.316 -47.247 1.00 96.88 82 LYS A CA 1
ATOM 692 C C . LYS A 1 82 ? 37.878 8.433 -46.005 1.00 96.88 82 LYS A C 1
ATOM 694 O O . LYS A 1 82 ? 36.772 8.270 -45.486 1.00 96.88 82 LYS A O 1
ATOM 699 N N . LYS A 1 83 ? 38.996 7.880 -45.532 1.00 97.31 83 LYS A N 1
ATOM 700 C CA . LYS A 1 83 ? 39.077 7.062 -44.318 1.00 97.31 83 LYS A CA 1
ATOM 701 C C . LYS A 1 83 ? 38.678 7.876 -43.090 1.00 97.31 83 LYS A C 1
ATOM 703 O O . LYS A 1 83 ? 37.862 7.402 -42.304 1.00 97.31 83 LYS A O 1
ATOM 708 N N . ASP A 1 84 ? 39.172 9.101 -42.964 1.00 97.06 84 ASP A N 1
ATOM 709 C CA . ASP A 1 84 ? 38.855 9.984 -41.843 1.00 97.06 84 ASP A CA 1
ATOM 710 C C . ASP A 1 84 ? 37.375 10.358 -41.833 1.00 97.06 84 ASP A C 1
ATOM 712 O O . ASP A 1 84 ? 36.697 10.138 -40.831 1.00 97.06 84 ASP A O 1
ATOM 716 N N . LYS A 1 85 ? 36.814 10.767 -42.978 1.00 97.19 85 LYS A N 1
ATOM 717 C CA . LYS A 1 85 ? 35.368 11.025 -43.100 1.00 97.19 85 LYS A CA 1
ATOM 718 C C . LYS A 1 85 ? 34.517 9.796 -42.775 1.00 97.19 85 LYS A C 1
ATOM 720 O O . LYS A 1 85 ? 33.448 9.926 -42.181 1.00 97.19 85 LYS A O 1
ATOM 725 N N . ALA A 1 86 ? 34.949 8.602 -43.183 1.00 96.94 86 ALA A N 1
ATOM 726 C CA . ALA A 1 86 ? 34.247 7.364 -42.856 1.00 96.94 86 ALA A CA 1
ATOM 727 C C . ALA A 1 86 ? 34.311 7.057 -41.350 1.00 96.94 86 ALA A C 1
ATOM 729 O O . ALA A 1 86 ? 33.299 6.671 -40.761 1.00 96.94 86 ALA A O 1
ATOM 730 N N . ASN A 1 87 ? 35.466 7.277 -40.717 1.00 97.00 87 ASN A N 1
ATOM 731 C CA . ASN A 1 87 ? 35.648 7.104 -39.278 1.00 97.00 87 ASN A CA 1
ATOM 732 C C . ASN A 1 87 ? 34.815 8.103 -38.468 1.00 97.00 87 ASN A C 1
ATOM 734 O O . ASN A 1 87 ? 34.163 7.701 -37.506 1.00 97.00 87 ASN A O 1
ATOM 738 N N . GLU A 1 88 ? 34.780 9.374 -38.872 1.00 96.94 88 GLU A N 1
ATOM 739 C CA . GLU A 1 88 ? 33.943 10.394 -38.235 1.00 96.94 88 GLU A CA 1
ATOM 740 C C . GLU A 1 88 ? 32.460 10.023 -38.306 1.00 96.94 88 GLU A C 1
ATOM 742 O O . GLU A 1 88 ? 31.772 10.027 -37.285 1.00 96.94 88 GLU A O 1
ATOM 747 N N . ARG A 1 89 ? 31.968 9.621 -39.487 1.00 97.06 89 ARG A N 1
ATOM 748 C CA . ARG A 1 89 ? 30.574 9.173 -39.656 1.00 97.06 89 ARG A CA 1
ATOM 749 C C . ARG A 1 89 ? 30.249 7.974 -38.778 1.00 97.06 89 ARG A C 1
ATOM 751 O O . ARG A 1 89 ? 29.226 7.984 -38.101 1.00 97.06 89 ARG A O 1
ATOM 758 N N . ARG A 1 90 ? 31.138 6.977 -38.744 1.00 97.25 90 ARG A N 1
ATOM 759 C CA . ARG A 1 90 ? 30.989 5.804 -37.877 1.00 97.25 90 ARG A CA 1
ATOM 760 C C . ARG A 1 90 ? 30.897 6.209 -36.405 1.00 97.25 90 ARG A C 1
ATOM 762 O O . ARG A 1 90 ? 30.061 5.671 -35.688 1.00 97.25 90 ARG A O 1
ATOM 769 N N . LEU A 1 91 ? 31.741 7.137 -35.951 1.00 97.31 91 LEU A N 1
ATOM 770 C CA . LEU A 1 91 ? 31.746 7.587 -34.558 1.00 97.31 91 LEU A CA 1
ATOM 771 C C . LEU A 1 91 ? 30.456 8.335 -34.194 1.00 97.31 91 LEU A C 1
ATOM 773 O O . LEU A 1 91 ? 29.910 8.125 -33.110 1.00 97.31 91 LEU A O 1
ATOM 777 N N . ILE A 1 92 ? 29.962 9.188 -35.096 1.00 97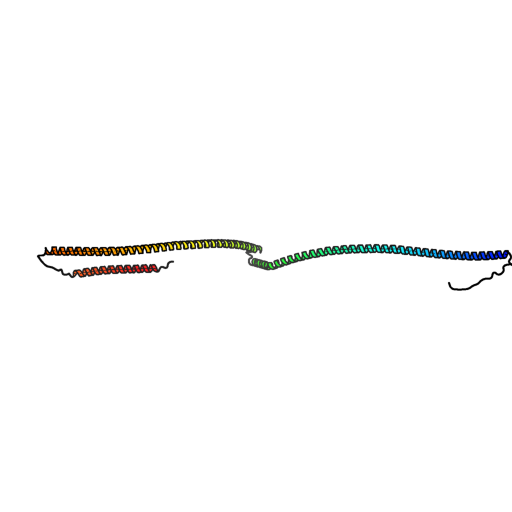.12 92 ILE A N 1
ATOM 778 C CA . ILE A 1 92 ? 28.684 9.890 -34.923 1.00 97.12 92 ILE A CA 1
ATOM 779 C C . ILE A 1 92 ? 27.544 8.874 -34.813 1.00 97.12 92 ILE A C 1
ATOM 781 O O . ILE A 1 92 ? 26.797 8.907 -33.838 1.00 97.12 92 ILE A O 1
ATOM 785 N N . GLU A 1 93 ? 27.457 7.928 -35.749 1.00 97.12 93 GLU A N 1
ATOM 786 C CA . GLU A 1 93 ? 26.418 6.895 -35.756 1.00 97.12 93 GLU A CA 1
ATOM 787 C C . GLU A 1 93 ? 26.476 6.014 -34.499 1.00 97.12 93 GLU A C 1
ATOM 789 O O . GLU A 1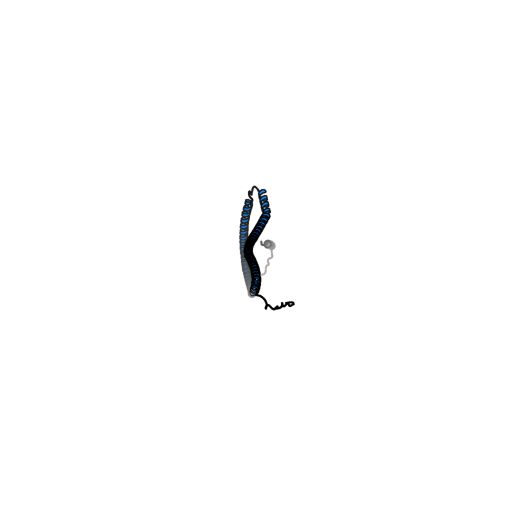 93 ? 25.454 5.759 -33.862 1.00 97.12 93 GLU A O 1
ATOM 794 N N . GLU A 1 94 ? 27.673 5.610 -34.068 1.00 97.50 94 GLU A N 1
ATOM 795 C CA . GLU A 1 94 ? 27.853 4.836 -32.838 1.00 97.50 94 GLU A CA 1
ATOM 796 C C . GLU A 1 94 ? 27.361 5.610 -31.604 1.00 97.50 94 GLU A C 1
ATOM 798 O O . GLU A 1 94 ? 26.703 5.042 -30.725 1.00 97.50 94 GLU A O 1
ATOM 803 N N . ASN A 1 95 ? 27.641 6.913 -31.533 1.00 96.81 95 ASN A N 1
ATOM 804 C CA . ASN A 1 95 ? 27.156 7.763 -30.451 1.00 96.81 95 ASN A CA 1
ATOM 805 C C . ASN A 1 95 ? 25.634 7.940 -30.502 1.00 96.81 95 ASN A C 1
ATOM 807 O O . ASN A 1 95 ? 24.981 7.838 -29.461 1.00 96.81 95 ASN A O 1
ATOM 811 N N . GLU A 1 96 ? 25.046 8.128 -31.683 1.00 97.44 96 GLU A N 1
ATOM 812 C CA . GLU A 1 96 ? 23.591 8.196 -31.840 1.00 97.44 96 GLU A CA 1
ATOM 813 C C . GLU A 1 96 ? 22.904 6.897 -31.407 1.00 97.44 96 GLU A C 1
ATOM 815 O O . GLU A 1 96 ? 21.914 6.936 -30.671 1.00 97.44 96 GLU A O 1
ATOM 820 N N . ILE A 1 97 ? 23.448 5.739 -31.794 1.00 97.69 97 ILE A N 1
ATOM 821 C CA . ILE A 1 97 ? 22.948 4.425 -31.369 1.00 97.69 97 ILE A CA 1
ATOM 822 C C . ILE A 1 97 ? 23.046 4.287 -29.844 1.00 97.69 97 ILE A C 1
ATOM 824 O O . ILE A 1 97 ? 22.108 3.811 -29.196 1.00 97.69 97 ILE A O 1
ATOM 828 N N . LYS A 1 98 ? 24.146 4.738 -29.227 1.00 97.56 98 LYS A N 1
ATOM 829 C CA . LYS A 1 98 ? 24.304 4.730 -27.762 1.00 97.56 98 LYS A CA 1
ATOM 830 C C . LYS A 1 98 ? 23.274 5.614 -27.058 1.00 97.56 98 LYS A C 1
ATOM 832 O O . LYS A 1 98 ? 22.749 5.212 -26.021 1.00 97.56 98 LYS A O 1
ATOM 837 N N . VAL A 1 99 ? 22.969 6.795 -27.592 1.00 97.50 99 VAL A N 1
ATOM 838 C CA . VAL A 1 99 ? 21.951 7.690 -27.016 1.00 97.50 99 VAL A CA 1
ATOM 839 C C . VAL A 1 99 ? 20.557 7.081 -27.162 1.00 97.50 99 VAL A C 1
ATOM 841 O O . VAL A 1 99 ? 19.868 6.903 -26.157 1.00 97.50 99 VAL A O 1
ATOM 844 N N . LYS A 1 100 ? 20.178 6.659 -28.375 1.00 97.88 100 LYS A N 1
ATOM 845 C CA . LYS A 1 100 ? 18.867 6.048 -28.648 1.00 97.88 100 LYS A CA 1
ATOM 846 C C . LYS A 1 100 ? 18.655 4.762 -27.850 1.00 97.88 100 LYS A C 1
ATOM 848 O O . LYS A 1 100 ? 17.585 4.551 -27.295 1.00 97.88 100 LYS A O 1
ATOM 853 N N . SER A 1 101 ? 19.675 3.915 -27.715 1.00 97.12 101 SER A N 1
ATOM 854 C CA . SER A 1 101 ? 19.568 2.684 -26.915 1.00 97.12 101 SER A CA 1
ATOM 855 C C . SER A 1 101 ? 19.369 2.954 -25.421 1.00 97.12 101 SER A C 1
ATOM 857 O O . SER A 1 101 ? 18.619 2.227 -24.769 1.00 97.12 101 SER A O 1
ATOM 859 N N . LYS A 1 102 ? 19.987 4.005 -24.863 1.00 97.62 102 LYS A N 1
ATOM 860 C CA . LYS A 1 102 ? 19.716 4.440 -23.481 1.00 97.62 102 LYS A CA 1
ATOM 861 C C . LYS A 1 102 ? 18.291 4.962 -23.326 1.00 97.62 102 LYS A C 1
ATOM 863 O O . LYS A 1 102 ? 17.635 4.641 -22.338 1.00 97.62 102 LYS A O 1
ATOM 868 N N . GLU A 1 103 ? 17.812 5.735 -24.294 1.00 97.81 103 GLU A N 1
ATOM 869 C CA . GLU A 1 103 ? 16.444 6.250 -24.297 1.00 97.81 103 GLU A CA 1
ATOM 870 C C . GLU A 1 103 ? 15.415 5.117 -24.371 1.00 97.81 103 GLU A C 1
ATOM 872 O O . GLU A 1 103 ? 14.513 5.071 -23.537 1.00 97.81 103 GLU A O 1
ATOM 877 N N . ILE A 1 104 ? 15.606 4.150 -25.277 1.00 98.12 104 ILE A N 1
ATOM 878 C CA . ILE A 1 104 ? 14.761 2.952 -25.391 1.00 98.12 104 ILE A CA 1
ATOM 879 C C . ILE A 1 104 ? 14.703 2.211 -24.055 1.00 98.12 104 ILE A C 1
ATOM 881 O O . ILE A 1 104 ? 13.613 1.913 -23.580 1.00 98.12 104 ILE A O 1
ATOM 885 N N . LYS A 1 105 ? 15.851 1.972 -23.406 1.00 98.06 105 LYS A N 1
ATOM 886 C CA . LYS A 1 105 ? 15.885 1.323 -22.084 1.00 98.06 105 LYS A CA 1
ATOM 887 C C . LYS A 1 105 ? 15.103 2.113 -21.033 1.00 98.06 105 LYS A C 1
ATOM 889 O O . LYS A 1 105 ? 14.316 1.535 -20.292 1.00 98.06 105 LYS A O 1
ATOM 894 N N . SER A 1 106 ? 15.277 3.435 -20.986 1.00 97.75 106 SER A N 1
ATOM 895 C CA . SER A 1 106 ? 14.553 4.286 -20.034 1.00 97.75 106 SER A CA 1
ATOM 896 C C . SER A 1 106 ? 13.041 4.289 -20.281 1.00 97.75 106 SER A C 1
ATOM 898 O O . SER A 1 106 ? 12.255 4.268 -19.331 1.00 97.75 106 SER A O 1
ATOM 900 N N . LEU A 1 107 ? 12.621 4.322 -21.547 1.00 98.19 107 LEU A N 1
ATOM 901 C CA . LEU A 1 107 ? 11.213 4.256 -21.928 1.00 98.19 107 LEU A CA 1
ATOM 902 C C . LEU A 1 107 ? 10.609 2.888 -21.611 1.00 98.19 107 LEU A C 1
ATOM 904 O O . LEU A 1 107 ? 9.504 2.841 -21.077 1.00 98.19 107 LEU A O 1
ATOM 908 N N . ASP A 1 108 ? 11.341 1.803 -21.853 1.00 98.31 108 ASP A N 1
ATOM 909 C CA . ASP A 1 108 ? 10.892 0.444 -21.550 1.00 98.31 108 ASP A CA 1
ATOM 910 C C . ASP A 1 108 ? 10.699 0.235 -20.039 1.00 98.31 108 ASP A C 1
ATOM 912 O O . ASP A 1 108 ? 9.666 -0.259 -19.591 1.00 98.31 108 ASP A O 1
ATOM 916 N N . GLU A 1 109 ? 11.619 0.737 -19.209 1.00 97.94 109 GLU A N 1
ATOM 917 C CA . GLU A 1 109 ? 11.445 0.734 -17.751 1.00 97.94 109 GLU A CA 1
ATOM 918 C C . GLU A 1 109 ? 10.196 1.508 -17.303 1.00 97.94 109 GLU A C 1
ATOM 920 O O . GLU A 1 109 ? 9.472 1.069 -16.404 1.00 97.94 109 GLU A O 1
ATOM 925 N N . LYS A 1 110 ? 9.935 2.677 -17.902 1.00 97.88 110 LYS A N 1
ATOM 926 C CA . LYS A 1 110 ? 8.735 3.475 -17.600 1.00 97.88 110 LYS A CA 1
ATOM 927 C C . LYS A 1 110 ? 7.468 2.748 -18.037 1.00 97.88 110 LYS A C 1
ATOM 929 O O . LYS A 1 110 ? 6.502 2.724 -17.274 1.00 97.88 110 LYS A O 1
ATOM 934 N N . TYR A 1 111 ? 7.483 2.149 -19.225 1.00 98.31 111 TYR A N 1
ATOM 935 C CA . TYR A 1 111 ? 6.379 1.365 -19.758 1.00 98.31 111 TYR A CA 1
ATOM 936 C C . TYR A 1 111 ? 6.055 0.183 -18.843 1.00 98.31 111 TYR A C 1
ATOM 938 O O . TYR A 1 111 ? 4.911 0.044 -18.419 1.00 98.31 111 TYR A O 1
ATOM 946 N N . ASN A 1 112 ? 7.062 -0.596 -18.443 1.00 98.12 112 ASN A N 1
ATOM 947 C CA . ASN A 1 112 ? 6.881 -1.741 -17.553 1.00 98.12 112 ASN A CA 1
ATOM 948 C C . ASN A 1 112 ? 6.316 -1.319 -16.188 1.00 98.12 112 ASN A C 1
ATOM 950 O O . ASN A 1 112 ? 5.329 -1.887 -15.726 1.00 98.12 112 ASN A O 1
ATOM 954 N N . LYS A 1 113 ? 6.831 -0.233 -15.593 1.00 98.00 113 LYS A N 1
ATOM 955 C CA . LYS A 1 113 ? 6.268 0.330 -14.349 1.00 98.00 113 LYS A CA 1
ATOM 956 C C . LYS A 1 113 ? 4.805 0.748 -14.501 1.00 98.00 113 LYS A C 1
ATOM 958 O O . LYS A 1 113 ? 4.021 0.602 -13.563 1.00 98.00 113 LYS A O 1
ATOM 963 N N . LEU A 1 114 ? 4.437 1.327 -15.643 1.00 98.06 114 LEU A N 1
ATOM 964 C CA . LEU A 1 114 ? 3.065 1.762 -15.893 1.00 98.06 114 LEU A CA 1
ATOM 965 C C . LEU A 1 114 ? 2.139 0.567 -16.148 1.00 98.06 114 LEU A C 1
ATOM 967 O O . LEU A 1 114 ? 1.028 0.544 -15.626 1.00 98.06 114 LEU A O 1
ATOM 971 N N . LYS A 1 115 ? 2.629 -0.451 -16.856 1.00 98.31 115 LYS A N 1
ATOM 972 C CA . LYS A 1 115 ? 1.945 -1.724 -17.088 1.00 98.31 115 LYS A CA 1
ATOM 973 C C . LYS A 1 115 ? 1.674 -2.470 -15.783 1.00 98.31 115 LYS A C 1
ATOM 975 O O . LYS A 1 115 ? 0.559 -2.930 -15.569 1.00 98.31 115 LYS A O 1
ATOM 980 N N . ASP A 1 116 ? 2.634 -2.507 -14.863 1.00 98.00 116 ASP A N 1
ATOM 981 C CA . ASP A 1 116 ? 2.436 -3.109 -13.541 1.00 98.00 116 ASP A CA 1
ATOM 982 C C . ASP A 1 116 ? 1.372 -2.369 -12.724 1.00 98.00 116 ASP A C 1
ATOM 984 O O . ASP A 1 116 ? 0.528 -2.989 -12.071 1.00 98.00 116 ASP A O 1
ATOM 988 N N . LYS A 1 117 ? 1.373 -1.029 -12.778 1.00 97.62 117 LYS A N 1
ATOM 989 C CA . LYS A 1 117 ? 0.326 -0.213 -12.145 1.00 97.62 117 LYS A CA 1
ATOM 990 C C . LYS A 1 117 ? -1.042 -0.484 -12.763 1.00 97.62 117 LYS A C 1
ATOM 992 O O . LYS A 1 117 ? -1.993 -0.665 -12.006 1.00 97.62 117 LYS A O 1
ATOM 997 N N . TYR A 1 118 ? -1.125 -0.539 -14.091 1.00 98.06 118 TYR A N 1
ATOM 998 C CA . TYR A 1 118 ? -2.348 -0.874 -14.818 1.00 98.06 118 TYR A CA 1
ATOM 999 C C . TYR A 1 118 ? -2.880 -2.241 -14.375 1.00 98.06 118 TYR A C 1
ATOM 1001 O O . TYR A 1 118 ? -3.982 -2.310 -13.841 1.00 98.06 118 TYR A O 1
ATOM 1009 N N . ASN A 1 119 ? -2.055 -3.291 -14.439 1.00 97.81 119 ASN A N 1
ATOM 1010 C CA . ASN A 1 119 ? -2.436 -4.648 -14.038 1.00 97.81 119 ASN A CA 1
ATOM 1011 C C . ASN A 1 119 ? -2.898 -4.713 -12.572 1.00 97.81 119 ASN A C 1
ATOM 1013 O O . ASN A 1 119 ? -3.815 -5.454 -12.223 1.00 97.81 119 ASN A O 1
ATOM 1017 N N . ARG A 1 120 ? -2.265 -3.943 -11.676 1.00 97.38 120 ARG A N 1
ATOM 1018 C CA . ARG A 1 120 ? -2.672 -3.875 -10.265 1.00 97.38 120 ARG A CA 1
ATOM 1019 C C . ARG A 1 120 ? -4.041 -3.222 -10.094 1.00 97.38 120 ARG A C 1
ATOM 1021 O O . ARG A 1 120 ? -4.797 -3.652 -9.227 1.00 97.38 120 ARG A O 1
ATOM 1028 N N . VAL A 1 121 ? -4.329 -2.166 -10.851 1.00 97.06 121 VAL A N 1
ATOM 1029 C CA . VAL A 1 121 ? -5.636 -1.498 -10.826 1.00 97.06 121 VAL A CA 1
ATOM 1030 C C . VAL A 1 121 ? -6.695 -2.402 -11.445 1.00 97.06 121 VAL A C 1
ATOM 1032 O O . VAL A 1 121 ? -7.726 -2.608 -10.823 1.00 97.06 121 VAL A O 1
ATOM 1035 N N . GLU A 1 122 ? -6.407 -3.020 -12.585 1.00 97.31 122 GLU A N 1
ATOM 1036 C CA . GLU A 1 122 ? -7.307 -3.947 -13.275 1.00 97.31 122 GLU A CA 1
ATOM 1037 C C . GLU A 1 122 ? -7.713 -5.123 -12.378 1.00 97.31 122 GLU A C 1
ATOM 1039 O O . GLU A 1 122 ? -8.898 -5.375 -12.192 1.00 97.31 122 GLU A O 1
ATOM 1044 N N . ARG A 1 123 ? -6.756 -5.760 -11.685 1.00 96.62 123 ARG A N 1
ATOM 1045 C CA . ARG A 1 123 ? -7.069 -6.812 -10.698 1.00 96.62 123 ARG A CA 1
ATOM 1046 C C . ARG A 1 123 ? -7.964 -6.327 -9.560 1.00 96.62 123 ARG A C 1
ATOM 1048 O O . ARG A 1 123 ? -8.774 -7.098 -9.059 1.00 96.62 123 ARG A O 1
ATOM 1055 N N . LYS A 1 124 ? -7.790 -5.080 -9.108 1.00 96.25 124 LYS A N 1
ATOM 1056 C CA . LYS A 1 124 ? -8.656 -4.504 -8.070 1.00 96.25 124 LYS A CA 1
ATOM 1057 C C . LYS A 1 124 ? -10.059 -4.255 -8.602 1.00 96.25 124 LYS A C 1
ATOM 1059 O O . LYS A 1 124 ? -11.000 -4.541 -7.881 1.00 96.25 124 LYS A O 1
ATOM 1064 N N . VAL A 1 125 ? -10.187 -3.746 -9.824 1.00 95.88 125 VAL A N 1
ATOM 1065 C CA . VAL A 1 125 ? -11.488 -3.536 -10.469 1.00 95.88 125 VAL A CA 1
ATOM 1066 C C . VAL A 1 125 ? -12.212 -4.869 -10.627 1.00 95.88 125 VAL A C 1
ATOM 1068 O O . VAL A 1 125 ? -13.351 -4.975 -10.194 1.00 95.88 125 VAL A O 1
ATOM 1071 N N . GLU A 1 126 ? -11.533 -5.909 -11.117 1.00 95.56 126 GLU A N 1
ATOM 1072 C CA . GLU A 1 126 ? -12.147 -7.234 -11.265 1.00 95.56 126 GLU A CA 1
ATOM 1073 C C . GLU A 1 126 ? -12.577 -7.818 -9.912 1.00 95.56 126 GLU A C 1
ATOM 1075 O O . GLU A 1 126 ? -13.690 -8.308 -9.775 1.00 95.56 126 GLU A O 1
ATOM 1080 N N . ALA A 1 127 ? -11.744 -7.689 -8.873 1.00 95.06 127 ALA A N 1
ATOM 1081 C CA . ALA A 1 127 ? -12.117 -8.115 -7.524 1.00 95.06 127 ALA A CA 1
ATOM 1082 C C . ALA A 1 127 ? -13.265 -7.281 -6.922 1.00 95.06 127 ALA A C 1
ATOM 1084 O O . ALA A 1 127 ? -13.997 -7.771 -6.068 1.00 95.06 127 ALA A O 1
ATOM 1085 N N . MET A 1 128 ? -13.409 -6.013 -7.324 1.00 94.69 128 MET A N 1
ATOM 1086 C CA . MET A 1 128 ? -14.491 -5.135 -6.869 1.00 94.69 128 MET A CA 1
ATOM 1087 C C . MET A 1 128 ? -15.806 -5.379 -7.621 1.00 94.69 128 MET A C 1
ATOM 1089 O O . MET A 1 128 ? -16.870 -5.058 -7.093 1.00 94.69 128 MET A O 1
ATOM 1093 N N . ARG A 1 129 ? -15.740 -5.990 -8.807 1.00 94.81 129 ARG A N 1
ATOM 1094 C CA . ARG A 1 129 ? -16.882 -6.256 -9.684 1.00 94.81 129 ARG A CA 1
ATOM 1095 C C . ARG A 1 129 ? -17.954 -7.122 -9.032 1.00 94.81 129 ARG A C 1
ATOM 1097 O O . ARG A 1 129 ? -19.129 -6.810 -9.142 1.00 94.81 129 ARG A O 1
ATOM 1104 N N . GLU A 1 130 ? -17.559 -8.143 -8.269 1.00 94.25 130 GLU A N 1
ATOM 1105 C CA . GLU A 1 130 ? -18.511 -8.991 -7.533 1.00 94.25 130 GLU A CA 1
ATOM 1106 C C . GLU A 1 130 ? -19.368 -8.181 -6.542 1.00 94.25 130 GLU A C 1
ATOM 1108 O O . GLU A 1 130 ? -20.549 -8.471 -6.346 1.00 94.25 130 GLU A O 1
ATOM 1113 N N . TYR A 1 131 ? -18.790 -7.141 -5.930 1.00 93.62 131 TYR A N 1
ATOM 1114 C CA . TYR A 1 131 ? -19.516 -6.257 -5.018 1.00 93.62 131 TYR A CA 1
ATOM 1115 C C . TYR A 1 131 ? -20.418 -5.281 -5.769 1.00 93.62 131 TYR A C 1
ATOM 1117 O O . TYR A 1 131 ? -21.509 -4.986 -5.291 1.00 93.62 131 TYR A O 1
ATOM 1125 N N . GLU A 1 132 ? -19.986 -4.787 -6.930 1.00 93.00 132 GLU A N 1
ATOM 1126 C CA . GLU A 1 132 ? -20.831 -3.974 -7.808 1.00 93.00 132 GLU A CA 1
ATOM 1127 C C . GLU A 1 132 ? -22.053 -4.773 -8.277 1.00 93.00 132 GLU A C 1
ATOM 1129 O O . GLU A 1 132 ? -23.178 -4.314 -8.096 1.00 93.00 132 GLU A O 1
ATOM 1134 N N . ASP A 1 133 ? -21.850 -6.004 -8.754 1.00 95.12 133 ASP A N 1
ATOM 1135 C CA . ASP A 1 133 ? -22.925 -6.916 -9.158 1.00 95.12 133 ASP A CA 1
ATOM 1136 C C . ASP A 1 133 ? -23.887 -7.202 -7.996 1.00 95.12 133 ASP A C 1
ATOM 1138 O O . ASP A 1 133 ? -25.105 -7.258 -8.175 1.00 95.12 133 ASP A O 1
ATOM 1142 N N . PHE A 1 134 ? -23.358 -7.379 -6.783 1.00 94.75 134 PHE A N 1
ATOM 1143 C CA . PHE A 1 134 ? -24.176 -7.533 -5.584 1.00 94.75 134 PHE A CA 1
ATOM 1144 C C . PHE A 1 134 ? -25.003 -6.276 -5.281 1.00 94.75 134 PHE A C 1
ATOM 1146 O O . PHE A 1 134 ? -26.206 -6.384 -5.052 1.00 94.75 134 PHE A O 1
ATOM 1153 N N . LEU A 1 135 ? -24.392 -5.088 -5.292 1.00 94.25 135 LEU A N 1
ATOM 1154 C CA . LEU A 1 135 ? -25.100 -3.830 -5.036 1.00 94.25 135 LEU A CA 1
ATOM 1155 C C . LEU A 1 135 ? -26.162 -3.550 -6.102 1.00 94.25 135 LEU A C 1
ATOM 1157 O O . LEU A 1 135 ? -27.237 -3.052 -5.773 1.00 94.25 135 LEU A O 1
ATOM 1161 N N . GLN A 1 136 ? -25.886 -3.914 -7.354 1.00 94.81 136 GLN A N 1
ATOM 1162 C CA . GLN A 1 136 ? -26.855 -3.837 -8.436 1.00 94.81 136 GLN A CA 1
ATOM 1163 C C . GLN A 1 136 ? -28.047 -4.766 -8.174 1.00 94.81 136 GLN A C 1
ATOM 1165 O O . GLN A 1 136 ? -29.180 -4.308 -8.247 1.00 94.81 136 GLN A O 1
ATOM 1170 N N . LYS A 1 137 ? -27.818 -6.019 -7.754 1.00 95.69 137 LYS A N 1
ATOM 1171 C CA . LYS A 1 137 ? -28.907 -6.931 -7.351 1.00 95.69 137 LYS A CA 1
ATOM 1172 C C . LYS A 1 137 ? -29.742 -6.373 -6.201 1.00 95.69 137 LYS A C 1
ATOM 1174 O O . LYS A 1 137 ? -30.963 -6.409 -6.272 1.00 95.69 137 LYS A O 1
ATOM 1179 N N . VAL A 1 138 ? -29.104 -5.825 -5.163 1.00 94.75 138 VAL A N 1
ATOM 1180 C CA . VAL A 1 138 ? -29.816 -5.219 -4.021 1.00 94.75 138 VAL A CA 1
ATOM 1181 C C . VAL A 1 138 ? -30.694 -4.054 -4.473 1.00 94.75 138 VAL A C 1
ATOM 1183 O O . VAL A 1 138 ? -31.830 -3.936 -4.014 1.00 94.75 138 VAL A O 1
ATOM 1186 N N . LYS A 1 139 ? -30.184 -3.211 -5.379 1.00 94.88 139 LYS A N 1
ATOM 1187 C CA . LYS A 1 139 ? -30.958 -2.128 -5.990 1.00 94.88 139 LYS A CA 1
ATOM 1188 C C . LYS A 1 139 ? -32.144 -2.677 -6.787 1.00 94.88 139 LYS A C 1
ATOM 1190 O O . LYS A 1 139 ? -33.257 -2.194 -6.617 1.00 94.88 139 LYS A O 1
ATOM 1195 N N . ASP A 1 140 ? -31.914 -3.678 -7.631 1.00 94.31 140 ASP A N 1
ATOM 1196 C CA . ASP A 1 140 ? -32.947 -4.251 -8.498 1.00 94.31 140 ASP A CA 1
ATOM 1197 C C . ASP A 1 140 ? -34.055 -4.959 -7.693 1.00 94.31 140 ASP A C 1
ATOM 1199 O O . ASP A 1 140 ? -35.218 -4.938 -8.093 1.00 94.31 140 ASP A O 1
ATOM 1203 N N . GLU A 1 141 ? -33.716 -5.553 -6.544 1.00 95.06 141 GLU A N 1
ATOM 1204 C CA . GLU A 1 141 ? -34.670 -6.167 -5.610 1.00 95.06 141 GLU A CA 1
ATOM 1205 C C . GLU A 1 141 ? -35.459 -5.141 -4.777 1.00 95.06 141 GLU A C 1
ATOM 1207 O O . GLU A 1 141 ? -36.564 -5.451 -4.335 1.00 95.06 141 GLU A O 1
ATOM 1212 N N . ASN A 1 142 ? -34.920 -3.933 -4.570 1.00 93.38 142 ASN A N 1
ATOM 1213 C CA . ASN A 1 142 ? -35.520 -2.882 -3.733 1.00 93.38 142 ASN A CA 1
ATOM 1214 C C . ASN A 1 142 ? -35.587 -1.532 -4.485 1.00 93.38 142 ASN A C 1
ATOM 1216 O O . ASN A 1 142 ? -34.972 -0.545 -4.057 1.00 93.38 142 ASN A O 1
ATOM 1220 N N . PRO A 1 143 ? -36.304 -1.473 -5.624 1.00 90.62 143 PRO A N 1
ATOM 1221 C CA . PRO A 1 143 ? -36.324 -0.302 -6.504 1.00 90.62 143 PRO A CA 1
ATOM 1222 C C . PRO A 1 143 ? -37.070 0.901 -5.908 1.00 90.62 143 PRO A C 1
ATOM 1224 O O . PRO A 1 143 ? -36.931 2.022 -6.388 1.00 90.62 143 PRO A O 1
ATOM 1227 N N . ASP A 1 144 ? -37.890 0.675 -4.887 1.00 91.81 144 ASP A N 1
ATOM 1228 C CA . ASP A 1 144 ? -38.627 1.684 -4.133 1.00 91.81 144 ASP A CA 1
ATOM 1229 C C . ASP A 1 144 ? -37.766 2.394 -3.075 1.00 91.81 144 ASP A C 1
ATOM 1231 O O . ASP A 1 144 ? -38.024 3.558 -2.761 1.00 91.81 144 ASP A O 1
ATOM 1235 N N . GLU A 1 145 ? -36.727 1.732 -2.557 1.00 90.06 145 GLU A N 1
ATOM 1236 C CA . GLU A 1 145 ? -35.802 2.312 -1.575 1.00 90.06 145 GLU A CA 1
ATOM 1237 C C . GLU A 1 145 ? -34.538 2.916 -2.203 1.00 90.06 145 GLU A C 1
ATOM 1239 O O . GLU A 1 145 ? -34.028 3.918 -1.689 1.00 90.06 145 GLU A O 1
ATOM 1244 N N . TYR A 1 146 ? -34.020 2.333 -3.292 1.00 93.38 146 TYR A N 1
ATOM 1245 C CA . TYR A 1 146 ? -32.739 2.731 -3.885 1.00 93.38 146 TYR A CA 1
ATOM 1246 C C . TYR A 1 146 ? -32.870 3.023 -5.383 1.00 93.38 146 TYR A C 1
ATOM 1248 O O . TYR A 1 146 ? -33.150 2.134 -6.185 1.00 93.38 146 TYR A O 1
ATOM 1256 N N . ASN A 1 147 ? -32.585 4.266 -5.785 1.00 90.25 147 ASN A N 1
ATOM 1257 C CA . ASN A 1 147 ? -32.585 4.667 -7.195 1.00 90.25 147 ASN A CA 1
ATOM 1258 C C . ASN A 1 147 ? -31.196 4.498 -7.823 1.00 90.25 147 ASN A C 1
ATOM 1260 O O . ASN A 1 147 ? -31.065 4.107 -8.986 1.00 90.25 147 ASN A O 1
ATOM 1264 N N . GLU A 1 148 ? -30.139 4.749 -7.053 1.00 92.31 148 GLU A N 1
ATOM 1265 C CA . GLU A 1 148 ? -28.741 4.618 -7.465 1.00 92.31 148 GLU A CA 1
ATOM 1266 C C . GLU A 1 148 ? -27.944 3.756 -6.475 1.00 92.31 148 GLU A C 1
ATOM 1268 O O . GLU A 1 148 ? -28.257 3.693 -5.288 1.00 92.31 148 GLU A O 1
ATOM 1273 N N . LEU A 1 149 ? -26.852 3.122 -6.929 1.00 90.81 149 LEU A N 1
ATOM 1274 C CA . LEU A 1 149 ? -25.953 2.378 -6.026 1.00 90.81 149 LEU A CA 1
ATOM 1275 C C . LEU A 1 149 ? -25.391 3.288 -4.922 1.00 90.81 149 LEU A C 1
ATOM 1277 O O . LEU A 1 149 ? -25.144 2.840 -3.800 1.00 90.81 149 LEU A O 1
ATOM 1281 N N . GLN A 1 150 ? -25.223 4.578 -5.226 1.00 92.56 150 GLN A N 1
ATOM 1282 C CA . GLN A 1 150 ? -24.758 5.573 -4.268 1.00 92.56 150 GLN A CA 1
ATOM 1283 C C . GLN A 1 150 ? -25.726 5.744 -3.086 1.00 92.56 150 GLN A C 1
ATOM 1285 O O . GLN A 1 150 ? -25.267 6.007 -1.972 1.00 92.56 150 GLN A O 1
ATOM 1290 N N . ASP A 1 151 ? -27.031 5.530 -3.279 1.00 93.56 151 ASP A N 1
ATOM 1291 C CA . ASP A 1 151 ? -28.028 5.599 -2.204 1.00 93.56 151 ASP A CA 1
ATOM 1292 C C . ASP A 1 151 ? -27.780 4.507 -1.157 1.00 93.56 151 ASP A C 1
ATOM 1294 O O . ASP A 1 151 ? -27.776 4.781 0.047 1.00 93.56 151 ASP A O 1
ATOM 1298 N N . ILE A 1 152 ? -27.471 3.287 -1.614 1.00 94.38 152 ILE A N 1
ATOM 1299 C CA . ILE A 1 152 ? -27.131 2.146 -0.751 1.00 94.38 152 ILE A CA 1
ATOM 1300 C C . ILE A 1 152 ? -25.859 2.454 0.046 1.00 94.38 152 ILE A C 1
ATOM 1302 O O . ILE A 1 152 ? -25.813 2.258 1.263 1.00 94.38 152 ILE A O 1
ATOM 1306 N N . VAL A 1 153 ? -24.830 2.993 -0.616 1.00 93.69 153 VAL A N 1
ATOM 1307 C CA . VAL A 1 153 ? -23.559 3.359 0.031 1.00 93.69 153 VAL A CA 1
ATOM 1308 C C . VAL A 1 153 ? -23.767 4.457 1.079 1.00 93.69 153 VAL A C 1
ATOM 1310 O O . VAL A 1 153 ? -23.258 4.358 2.197 1.00 93.69 153 VAL A O 1
ATOM 1313 N N . ASN A 1 154 ? -24.553 5.486 0.766 1.00 94.44 154 ASN A N 1
ATOM 1314 C CA . ASN A 1 154 ? -24.864 6.574 1.695 1.00 94.44 154 ASN A CA 1
ATOM 1315 C C . ASN A 1 154 ? -25.663 6.074 2.907 1.00 94.44 154 ASN A C 1
ATOM 1317 O O . ASN A 1 154 ? -25.379 6.456 4.052 1.00 94.44 154 ASN A O 1
ATOM 1321 N N . ARG A 1 155 ? -26.633 5.181 2.677 1.00 94.38 155 ARG A N 1
ATOM 1322 C CA . ARG A 1 155 ? -27.402 4.529 3.739 1.00 94.38 155 ARG A CA 1
ATOM 1323 C C . ARG A 1 155 ? -26.498 3.696 4.639 1.00 94.38 155 ARG A C 1
ATOM 1325 O O . ARG A 1 155 ? -26.573 3.844 5.860 1.00 94.38 155 ARG A O 1
ATOM 1332 N N . TYR A 1 156 ? -25.616 2.883 4.055 1.00 94.88 156 TYR A N 1
ATOM 1333 C CA . TYR A 1 156 ? -24.615 2.120 4.796 1.00 94.88 156 TYR A CA 1
ATOM 1334 C C . TYR A 1 156 ? -23.738 3.038 5.649 1.00 94.88 156 TYR A C 1
ATOM 1336 O O . TYR A 1 156 ? -23.629 2.808 6.849 1.00 94.88 156 TYR A O 1
ATOM 1344 N N . ASN A 1 157 ? -23.179 4.107 5.076 1.00 96.25 157 ASN A N 1
ATOM 1345 C CA . ASN A 1 157 ? -22.321 5.044 5.805 1.00 96.25 157 ASN A CA 1
ATOM 1346 C C . ASN A 1 157 ? -23.053 5.663 7.001 1.00 96.25 157 ASN A C 1
ATOM 1348 O O . ASN A 1 157 ? -22.530 5.672 8.114 1.00 96.25 157 ASN A O 1
ATOM 1352 N N . THR A 1 158 ? -24.300 6.091 6.804 1.00 96.38 158 THR A N 1
ATOM 1353 C CA . THR A 1 158 ? -25.132 6.655 7.876 1.00 96.38 158 THR A CA 1
ATOM 1354 C C . THR A 1 158 ? -25.379 5.638 8.993 1.00 96.38 158 THR A C 1
ATOM 1356 O O . THR A 1 158 ? -25.222 5.951 10.177 1.00 96.38 158 THR A O 1
ATOM 1359 N N . LEU A 1 159 ? -25.747 4.402 8.637 1.00 97.25 159 LEU A N 1
ATOM 1360 C CA . LEU A 1 159 ? -25.977 3.325 9.601 1.00 97.25 159 LEU A CA 1
ATOM 1361 C C . LEU A 1 159 ? -24.691 2.932 10.329 1.00 97.25 159 LEU A C 1
ATOM 1363 O O . LEU A 1 159 ? -24.708 2.734 11.542 1.00 97.25 159 LEU A O 1
ATOM 1367 N N . TYR A 1 160 ? -23.577 2.865 9.611 1.00 97.81 160 TYR A N 1
ATOM 1368 C CA . TYR A 1 160 ? -22.266 2.540 10.148 1.00 97.81 160 TYR A CA 1
ATOM 1369 C C . TYR A 1 160 ? -21.794 3.597 11.150 1.00 97.81 160 TYR A C 1
ATOM 1371 O O . TYR A 1 160 ? -21.403 3.259 12.268 1.00 97.81 160 TYR A O 1
ATOM 1379 N N . GLU A 1 161 ? -21.902 4.882 10.807 1.00 97.69 161 GLU A N 1
ATOM 1380 C CA . GLU A 1 161 ? -21.597 5.983 11.724 1.00 97.69 161 GLU A CA 1
ATOM 1381 C C . GLU A 1 161 ? -22.515 5.990 12.950 1.00 97.69 161 GLU A C 1
ATOM 1383 O O . GLU A 1 161 ? -22.052 6.191 14.077 1.00 97.69 161 GLU A O 1
ATOM 1388 N N . SER A 1 162 ? -23.816 5.763 12.752 1.00 97.75 162 SER A N 1
ATOM 1389 C CA . SER A 1 162 ? -24.784 5.669 13.847 1.00 97.75 162 SER A CA 1
ATOM 1390 C C . SER A 1 162 ? -24.451 4.506 14.786 1.00 97.75 162 SER A C 1
ATOM 1392 O O . SER A 1 162 ? -24.396 4.681 16.006 1.00 97.75 162 SER A O 1
ATOM 1394 N N . ASN A 1 163 ? -24.124 3.338 14.229 1.00 97.81 163 ASN A N 1
ATOM 1395 C CA . ASN A 1 163 ? -23.718 2.167 14.994 1.00 97.81 163 ASN A CA 1
ATOM 1396 C C . ASN A 1 163 ? -22.414 2.417 15.765 1.00 97.81 163 ASN A C 1
ATOM 1398 O O . ASN A 1 163 ? -22.342 2.105 16.951 1.00 97.81 163 ASN A O 1
ATOM 1402 N N . GLN A 1 164 ? -21.411 3.054 15.153 1.00 98.00 164 GLN A N 1
ATOM 1403 C CA . GLN A 1 164 ? -20.187 3.442 15.860 1.00 98.00 164 GLN A CA 1
ATOM 1404 C C . GLN A 1 164 ? -20.473 4.375 17.043 1.00 98.00 164 GLN A C 1
ATOM 1406 O O . GLN A 1 164 ? -19.956 4.164 18.144 1.00 98.00 164 GLN A O 1
ATOM 1411 N N . LYS A 1 165 ? -21.331 5.386 16.854 1.00 97.56 165 LYS A N 1
ATOM 1412 C CA . LYS A 1 165 ? -21.758 6.290 17.936 1.00 97.56 165 LYS A CA 1
ATOM 1413 C C . LYS A 1 165 ? -22.470 5.520 19.051 1.00 97.56 165 LYS A C 1
ATOM 1415 O O . LYS A 1 165 ? -22.190 5.751 20.231 1.00 97.56 165 LYS A O 1
ATOM 1420 N N . LEU A 1 166 ? -23.348 4.582 18.695 1.00 97.69 166 LEU A N 1
ATOM 1421 C CA . LEU A 1 166 ? -24.063 3.743 19.653 1.00 97.69 166 LEU A CA 1
ATOM 1422 C C . LEU A 1 166 ? -23.107 2.835 20.435 1.00 97.69 166 LEU A C 1
ATOM 1424 O O . LEU A 1 166 ? -23.181 2.798 21.662 1.00 97.69 166 LEU A O 1
ATOM 1428 N N . GLN A 1 167 ? -22.166 2.172 19.763 1.00 98.06 167 GLN A N 1
ATOM 1429 C CA . GLN A 1 167 ? -21.138 1.343 20.396 1.00 98.06 167 GLN A CA 1
ATOM 1430 C C . GLN A 1 167 ? -20.255 2.157 21.347 1.00 98.06 167 GLN A C 1
ATOM 1432 O O . GLN A 1 167 ? -20.004 1.738 22.478 1.00 98.06 167 GLN A O 1
ATOM 1437 N N . ALA A 1 168 ? -19.827 3.355 20.942 1.00 97.69 168 ALA A N 1
ATOM 1438 C CA . ALA A 1 168 ? -19.065 4.252 21.807 1.00 97.69 168 ALA A CA 1
ATOM 1439 C C . ALA A 1 168 ? -19.870 4.668 23.053 1.00 97.69 168 ALA A C 1
ATOM 1441 O O . ALA A 1 168 ? -19.343 4.664 24.171 1.00 97.69 168 ALA A O 1
ATOM 1442 N N . SER A 1 169 ? -21.159 4.980 22.879 1.00 97.81 169 SER A N 1
ATOM 1443 C CA . SER A 1 169 ? -22.074 5.308 23.978 1.00 97.81 169 SER A CA 1
ATOM 1444 C C . SER A 1 169 ? -22.271 4.124 24.930 1.00 97.81 169 SER A C 1
ATOM 1446 O O . SER A 1 169 ? -22.151 4.281 26.148 1.00 97.81 169 SER A O 1
ATOM 1448 N N . LEU A 1 170 ? -22.475 2.923 24.386 1.00 97.75 170 LEU A N 1
ATOM 1449 C CA . LEU A 1 170 ? -22.612 1.681 25.143 1.00 97.75 170 LEU A CA 1
ATOM 1450 C C . LEU A 1 170 ? -21.350 1.392 25.961 1.00 97.75 170 LEU A C 1
ATOM 1452 O O . LEU A 1 170 ? -21.437 1.140 27.161 1.00 97.75 170 LEU A O 1
ATOM 1456 N N . ASN A 1 171 ? -20.168 1.531 25.358 1.00 97.81 171 ASN A N 1
ATOM 1457 C CA . ASN A 1 171 ? -18.893 1.373 26.057 1.00 97.81 171 ASN A CA 1
ATOM 1458 C C . ASN A 1 171 ? -18.739 2.386 27.199 1.00 97.81 171 ASN A C 1
ATOM 1460 O O . ASN A 1 171 ? -18.288 2.041 28.293 1.00 97.81 171 ASN A O 1
ATOM 1464 N N . LYS A 1 172 ? -19.154 3.640 26.986 1.00 97.81 172 LYS A N 1
ATOM 1465 C CA . LYS A 1 172 ? -19.154 4.672 28.033 1.00 97.81 172 LYS A CA 1
ATOM 1466 C C . LYS A 1 172 ? -20.120 4.327 29.168 1.00 97.81 172 LYS A C 1
ATOM 1468 O O . LYS A 1 172 ? -19.781 4.530 30.335 1.00 97.81 172 LYS A O 1
ATOM 1473 N N . LEU A 1 173 ? -21.308 3.815 28.849 1.00 97.62 173 LEU A N 1
ATOM 1474 C CA . LEU A 1 173 ? -22.297 3.408 29.844 1.00 97.62 173 LEU A CA 1
ATOM 1475 C C . LEU A 1 173 ? -21.815 2.198 30.653 1.00 97.62 173 LEU A C 1
ATOM 1477 O O . LEU A 1 173 ? -21.940 2.207 31.875 1.00 97.62 173 LEU A O 1
ATOM 1481 N N . ASN A 1 174 ? -21.186 1.218 30.005 1.00 97.69 174 ASN A N 1
ATOM 1482 C CA . ASN A 1 174 ? -20.591 0.064 30.676 1.00 97.69 174 ASN A CA 1
ATOM 1483 C C . ASN A 1 174 ? -19.488 0.482 31.653 1.00 97.69 174 ASN A C 1
ATOM 1485 O O . ASN A 1 174 ? -19.546 0.100 32.819 1.00 97.69 174 ASN A O 1
ATOM 1489 N N . LYS A 1 175 ? -18.576 1.376 31.249 1.00 97.81 175 LYS A N 1
ATOM 1490 C CA . LYS A 1 175 ? -17.563 1.940 32.164 1.00 97.81 175 LYS A CA 1
ATOM 1491 C C . LYS A 1 175 ? -18.192 2.643 33.372 1.00 97.81 175 LYS A C 1
ATOM 1493 O O . LYS A 1 175 ? -17.728 2.499 34.505 1.00 97.81 175 LYS A O 1
ATOM 1498 N N . LYS A 1 176 ? -19.276 3.401 33.161 1.00 97.56 176 LYS A N 1
ATOM 1499 C CA . LYS A 1 176 ? -20.025 4.030 34.265 1.00 97.56 176 LYS A CA 1
ATOM 1500 C C . LYS A 1 176 ? -20.656 2.985 35.187 1.00 97.56 176 LYS A C 1
ATOM 1502 O O . LYS A 1 176 ? -20.557 3.126 36.403 1.00 97.56 176 LYS A O 1
ATOM 1507 N N . LYS A 1 177 ? -21.268 1.940 34.626 1.00 97.75 177 LYS A N 1
ATOM 1508 C CA . LYS A 1 177 ? -21.864 0.829 35.379 1.00 97.75 177 LYS A CA 1
ATOM 1509 C C . LYS A 1 177 ? -20.817 0.108 36.226 1.00 97.75 177 LYS A C 1
ATOM 1511 O O . LYS A 1 177 ? -21.047 -0.096 37.411 1.00 97.75 177 LYS A O 1
ATOM 1516 N N . GLU A 1 178 ? -19.656 -0.206 35.659 1.00 97.50 178 GLU A N 1
ATOM 1517 C CA . GLU A 1 178 ? -18.526 -0.800 36.386 1.00 97.50 178 GLU A CA 1
ATOM 1518 C C . GLU A 1 178 ? -18.071 0.088 37.544 1.00 97.50 178 GLU A C 1
ATOM 1520 O O . GLU A 1 178 ? -17.904 -0.391 38.664 1.00 97.50 178 GLU A O 1
ATOM 1525 N N . THR A 1 179 ? -17.962 1.398 37.312 1.00 97.75 179 THR A N 1
ATOM 1526 C CA . THR A 1 179 ? -17.593 2.361 38.359 1.00 97.75 179 THR A CA 1
ATOM 1527 C C . THR A 1 179 ? -18.616 2.381 39.500 1.00 97.75 179 THR A C 1
ATOM 1529 O O . THR A 1 179 ? -18.240 2.404 40.671 1.00 97.75 179 THR A O 1
ATOM 1532 N N . ILE A 1 180 ? -19.914 2.371 39.182 1.00 97.56 180 ILE A N 1
ATOM 1533 C CA . ILE A 1 180 ? -20.988 2.339 40.186 1.00 97.56 180 ILE A CA 1
ATOM 1534 C C . ILE A 1 180 ? -20.968 1.013 40.951 1.00 97.56 180 ILE A C 1
ATOM 1536 O O . ILE A 1 180 ? -21.027 1.026 42.177 1.00 97.56 180 ILE A O 1
ATOM 1540 N N . ASN A 1 181 ? -20.813 -0.113 40.256 1.00 97.19 181 ASN A N 1
ATOM 1541 C CA . ASN A 1 181 ? -20.714 -1.430 40.881 1.00 97.19 181 ASN A CA 1
ATOM 1542 C C . ASN A 1 181 ? -19.508 -1.517 41.827 1.00 97.19 181 ASN A C 1
ATOM 1544 O O . ASN A 1 181 ? -19.646 -2.021 42.939 1.00 97.19 181 ASN A O 1
ATOM 1548 N N . ALA A 1 182 ? -18.352 -0.973 41.435 1.00 97.69 182 ALA A N 1
ATOM 1549 C CA . ALA A 1 182 ? -17.168 -0.910 42.288 1.00 97.69 182 ALA A CA 1
ATOM 1550 C C . ALA A 1 182 ? -17.410 -0.054 43.543 1.00 97.69 182 ALA A C 1
ATOM 1552 O O . ALA A 1 182 ? -17.091 -0.478 44.656 1.00 97.69 182 ALA A O 1
ATOM 1553 N N . LYS A 1 183 ? -18.040 1.122 43.390 1.00 97.75 183 LYS A N 1
ATOM 1554 C CA . LYS A 1 183 ? -18.436 1.974 44.525 1.00 97.75 183 LYS A CA 1
ATOM 1555 C C . LYS A 1 183 ? -19.410 1.256 45.458 1.00 97.75 183 LYS A C 1
ATOM 1557 O O . LYS A 1 183 ? -19.234 1.303 46.672 1.00 97.75 183 LYS A O 1
ATOM 1562 N N . MET A 1 184 ? -20.399 0.557 44.906 1.00 97.44 184 MET A N 1
ATOM 1563 C CA . MET A 1 184 ? -21.378 -0.192 45.689 1.00 97.44 184 MET A CA 1
ATOM 1564 C C . MET A 1 184 ? -20.737 -1.365 46.436 1.00 97.44 184 MET A C 1
ATOM 1566 O O . MET A 1 184 ? -21.003 -1.544 47.620 1.00 97.44 184 MET A O 1
ATOM 1570 N N . ALA A 1 185 ? -19.838 -2.115 45.794 1.00 97.69 185 ALA A N 1
ATOM 1571 C CA . ALA A 1 185 ? -19.083 -3.182 46.447 1.00 97.69 185 ALA A CA 1
ATOM 1572 C C . ALA A 1 185 ? -18.225 -2.648 47.608 1.00 97.69 185 ALA A C 1
ATOM 1574 O O . ALA A 1 185 ? -18.212 -3.239 48.690 1.00 97.69 185 ALA A O 1
ATOM 1575 N N . SER A 1 186 ? -17.562 -1.500 47.416 1.00 97.56 186 SER A N 1
ATOM 1576 C CA . SER A 1 186 ? -16.805 -0.827 48.478 1.00 97.56 186 SER A CA 1
ATOM 1577 C C . SER A 1 186 ? -17.704 -0.406 49.640 1.00 97.56 186 SER A C 1
ATOM 1579 O O . SER A 1 186 ? -17.376 -0.674 50.794 1.00 97.56 186 SER A O 1
ATOM 1581 N N . TYR A 1 187 ? -18.858 0.199 49.347 1.00 97.94 187 TYR A N 1
ATOM 1582 C CA . TYR A 1 187 ? -19.823 0.620 50.362 1.00 97.94 187 TYR A CA 1
ATOM 1583 C C . TYR A 1 187 ? -20.368 -0.567 51.168 1.00 97.94 187 TYR A C 1
ATOM 1585 O O . TYR A 1 187 ? -20.402 -0.524 52.395 1.00 97.94 187 TYR A O 1
ATOM 1593 N N . ILE A 1 188 ? -20.736 -1.663 50.496 1.00 97.56 188 ILE A N 1
ATOM 1594 C CA . ILE A 1 188 ? -21.190 -2.895 51.158 1.00 97.56 188 ILE A CA 1
ATOM 1595 C C . ILE A 1 188 ? -20.094 -3.444 52.076 1.00 97.56 188 ILE A C 1
ATOM 1597 O O . ILE A 1 188 ? -20.377 -3.814 53.216 1.00 97.56 188 ILE A O 1
ATOM 1601 N N . LYS A 1 189 ? -18.837 -3.473 51.611 1.00 97.56 189 LYS A N 1
ATOM 1602 C CA . LYS A 1 189 ? -17.697 -3.914 52.424 1.00 97.56 189 LYS A CA 1
ATOM 1603 C C . LYS A 1 189 ? -17.524 -3.036 53.663 1.00 97.56 189 LYS A C 1
ATOM 1605 O O . LYS A 1 189 ? -17.378 -3.569 54.757 1.00 97.56 189 LYS A O 1
ATOM 1610 N N . GLU A 1 190 ? -17.575 -1.716 53.505 1.00 97.75 190 GLU A N 1
ATOM 1611 C CA . GLU A 1 190 ? -17.469 -0.764 54.614 1.00 97.75 190 GLU A CA 1
ATOM 1612 C C . GLU A 1 190 ? -18.584 -0.973 55.648 1.00 97.75 190 GLU A C 1
ATOM 1614 O O . GLU A 1 190 ? -18.306 -1.100 56.842 1.00 97.75 190 GLU A O 1
ATOM 1619 N N . LYS A 1 191 ? -19.840 -1.093 55.199 1.00 97.12 191 LYS A N 1
ATOM 1620 C CA . LYS A 1 191 ? -20.982 -1.339 56.088 1.00 97.12 191 LYS A CA 1
ATOM 1621 C C . LYS A 1 191 ? -20.904 -2.684 56.794 1.00 97.12 191 LYS A C 1
ATOM 1623 O O . LYS A 1 191 ? -21.203 -2.754 57.982 1.00 97.12 191 LYS A O 1
ATOM 1628 N N . LYS A 1 192 ? -20.439 -3.732 56.112 1.00 97.50 192 LYS A N 1
ATOM 1629 C CA . LYS A 1 192 ? -20.210 -5.041 56.732 1.00 97.50 192 LYS A CA 1
ATOM 1630 C C . LYS A 1 192 ? -19.132 -4.971 57.815 1.00 97.50 192 LYS A C 1
ATOM 1632 O O . LYS A 1 192 ? -19.306 -5.555 58.881 1.00 97.50 192 LYS A O 1
ATOM 1637 N N . THR A 1 193 ? -18.052 -4.227 57.578 1.00 97.38 193 THR A N 1
ATOM 1638 C CA . THR A 1 193 ? -17.024 -3.976 58.599 1.00 97.38 193 THR A CA 1
ATOM 1639 C C . THR A 1 193 ? -17.607 -3.222 59.794 1.00 97.38 193 THR A C 1
ATOM 1641 O O . THR A 1 193 ? -17.406 -3.657 60.921 1.00 97.38 193 THR A O 1
ATOM 1644 N N . GLN A 1 194 ? -18.387 -2.156 59.570 1.00 97.06 194 GLN A N 1
ATOM 1645 C CA . GLN A 1 194 ? -19.060 -1.412 60.649 1.00 97.06 194 GLN A CA 1
ATOM 1646 C C . GLN A 1 194 ? -19.996 -2.311 61.465 1.00 97.06 194 GLN A C 1
ATOM 1648 O O . GLN A 1 194 ? -19.958 -2.290 62.692 1.00 97.06 194 GLN A O 1
ATOM 1653 N N . GLN A 1 195 ? -20.794 -3.145 60.794 1.00 97.19 195 GLN A N 1
ATOM 1654 C CA . GLN A 1 195 ? -21.664 -4.113 61.456 1.00 97.19 195 GLN A CA 1
ATOM 1655 C C . GLN A 1 195 ? -20.860 -5.093 62.319 1.00 97.19 195 GLN A C 1
ATOM 1657 O O . GLN A 1 195 ? -21.264 -5.386 63.442 1.00 97.19 195 GLN A O 1
ATOM 1662 N N . MET A 1 196 ? -19.721 -5.584 61.824 1.00 96.75 196 MET A N 1
ATOM 1663 C CA . MET A 1 196 ? -18.838 -6.470 62.584 1.00 96.75 196 MET A CA 1
ATOM 1664 C C . MET A 1 196 ? -18.250 -5.766 63.813 1.00 96.75 196 MET A C 1
ATOM 1666 O O . MET A 1 196 ? -18.241 -6.357 64.889 1.00 96.75 196 MET A O 1
ATOM 1670 N N . THR A 1 197 ? -17.830 -4.503 63.689 1.00 97.19 197 THR A N 1
ATOM 1671 C CA . THR A 1 197 ? -17.356 -3.696 64.825 1.00 97.19 197 THR A CA 1
ATOM 1672 C C . THR A 1 197 ? -18.434 -3.560 65.899 1.00 97.19 197 THR A C 1
ATOM 1674 O O . THR A 1 197 ? -18.185 -3.911 67.048 1.00 97.19 197 THR A O 1
ATOM 1677 N N . ILE A 1 198 ? -19.655 -3.165 65.521 1.00 96.69 198 ILE A N 1
ATOM 1678 C CA . ILE A 1 198 ? -20.785 -3.043 66.458 1.00 96.69 198 ILE A CA 1
ATOM 1679 C C . ILE A 1 198 ? -21.125 -4.403 67.085 1.00 96.69 198 ILE A C 1
ATOM 1681 O O . ILE A 1 198 ? -21.395 -4.492 68.277 1.00 96.69 198 ILE A O 1
ATOM 1685 N N . THR A 1 199 ? -21.082 -5.488 66.307 1.00 97.12 199 THR A N 1
ATOM 1686 C CA . THR A 1 199 ? -21.336 -6.846 66.821 1.00 97.12 199 THR A CA 1
ATOM 1687 C C . THR A 1 199 ? -20.293 -7.247 67.867 1.00 97.12 199 THR A C 1
ATOM 1689 O O . THR A 1 199 ? -20.646 -7.809 68.902 1.00 97.12 199 THR A O 1
ATOM 1692 N N . ASN A 1 200 ? -19.020 -6.918 67.636 1.00 96.75 200 ASN A N 1
ATOM 1693 C CA . ASN A 1 200 ? -17.949 -7.156 68.601 1.00 96.75 200 ASN A CA 1
ATOM 1694 C C . ASN A 1 200 ? -18.133 -6.316 69.876 1.00 96.75 200 ASN A C 1
ATOM 1696 O O . ASN A 1 200 ? -17.936 -6.835 70.974 1.00 96.75 200 ASN A O 1
ATOM 1700 N N . GLU A 1 201 ? -18.547 -5.051 69.751 1.00 97.25 201 GLU A N 1
ATOM 1701 C CA . GLU A 1 201 ? -18.868 -4.186 70.896 1.00 97.25 201 GLU A CA 1
ATOM 1702 C C . GLU A 1 201 ? -20.035 -4.745 71.718 1.00 97.25 201 GLU A C 1
ATOM 1704 O O . GLU A 1 201 ? -19.930 -4.845 72.941 1.00 97.25 201 GLU A O 1
ATOM 1709 N N . ILE A 1 202 ? -21.113 -5.186 71.058 1.00 96.75 202 ILE A N 1
ATOM 1710 C CA . ILE A 1 202 ? -22.248 -5.850 71.714 1.00 96.75 202 ILE A CA 1
ATOM 1711 C C . ILE A 1 202 ? -21.773 -7.098 72.461 1.00 96.75 202 ILE A C 1
ATOM 1713 O O . ILE A 1 202 ? -22.115 -7.261 73.630 1.00 96.75 202 ILE A O 1
ATOM 1717 N N . GLY A 1 203 ? -20.958 -7.949 71.831 1.00 97.00 203 GLY A N 1
ATOM 1718 C CA . GLY A 1 203 ? -20.402 -9.138 72.483 1.00 97.00 203 GLY A CA 1
ATOM 1719 C C . GLY A 1 203 ? -19.542 -8.796 73.706 1.00 97.00 203 GLY A C 1
ATOM 1720 O O . GLY A 1 203 ? -19.627 -9.462 74.739 1.00 97.00 203 GLY A O 1
ATOM 1721 N N . GLY A 1 204 ? -18.758 -7.715 73.632 1.00 96.56 204 GLY A N 1
ATOM 1722 C CA . GLY A 1 204 ? -17.994 -7.188 74.764 1.00 96.56 204 GLY A CA 1
ATOM 1723 C C . GLY A 1 204 ? -18.886 -6.713 75.916 1.00 96.56 204 GLY A C 1
ATOM 1724 O O . GLY A 1 204 ? -18.647 -7.073 77.070 1.00 96.56 204 GLY A O 1
ATOM 1725 N N . LEU A 1 205 ? -19.943 -5.957 75.607 1.00 96.62 205 LEU A N 1
ATOM 1726 C CA . LEU A 1 205 ? -20.913 -5.469 76.592 1.00 96.62 205 LEU A CA 1
ATOM 1727 C C . LEU A 1 205 ? -21.725 -6.605 77.223 1.00 96.62 205 LEU A C 1
ATOM 1729 O O . LEU A 1 205 ? -21.943 -6.591 78.431 1.00 96.62 205 LEU A O 1
ATOM 1733 N N . GLN A 1 206 ? -22.129 -7.609 76.443 1.00 95.88 206 GLN A N 1
ATOM 1734 C CA . GLN A 1 206 ? -22.812 -8.803 76.949 1.00 95.88 206 GLN A CA 1
ATOM 1735 C C . GLN A 1 206 ? -21.933 -9.555 77.946 1.00 95.88 206 GLN A C 1
ATOM 1737 O O . GLN A 1 206 ? -22.363 -9.819 79.065 1.00 95.88 206 GLN A O 1
ATOM 1742 N N . LYS A 1 207 ? -20.667 -9.801 77.590 1.00 96.75 207 LYS A N 1
ATOM 1743 C CA . LYS A 1 207 ? -19.704 -10.433 78.495 1.00 96.75 207 LYS A CA 1
ATOM 1744 C C . LYS A 1 207 ? -19.512 -9.620 79.778 1.00 96.75 207 LYS A C 1
ATOM 1746 O O . LYS A 1 207 ? -19.432 -10.188 80.865 1.00 96.75 207 LYS A O 1
ATOM 1751 N N . TYR A 1 208 ? -19.456 -8.292 79.674 1.00 96.75 208 TYR A N 1
ATOM 1752 C CA . TYR A 1 208 ? -19.371 -7.419 80.843 1.00 96.75 208 TYR A CA 1
ATOM 1753 C C . TYR A 1 208 ? -20.615 -7.535 81.738 1.00 96.75 208 TYR A C 1
ATOM 1755 O O . TYR A 1 208 ? -20.480 -7.712 82.950 1.00 96.75 208 TYR A O 1
ATOM 1763 N N . LEU A 1 209 ? -21.817 -7.521 81.156 1.00 96.50 209 LEU A N 1
ATOM 1764 C CA . LEU A 1 209 ? -23.061 -7.718 81.903 1.00 96.50 209 LEU A CA 1
ATOM 1765 C C . LEU A 1 209 ? -23.086 -9.074 82.613 1.00 96.50 209 LEU A C 1
ATOM 1767 O O . LEU A 1 209 ? -23.331 -9.106 83.815 1.00 96.50 209 LEU A O 1
ATOM 1771 N N . GLU A 1 210 ? -22.736 -10.163 81.927 1.00 96.44 210 GLU A N 1
ATOM 1772 C CA . GLU A 1 210 ? -22.664 -11.504 82.525 1.00 96.44 210 GLU A CA 1
ATOM 1773 C C . GLU A 1 210 ? -21.703 -11.546 83.724 1.00 96.44 210 GLU A C 1
ATOM 1775 O O . GLU A 1 210 ? -22.012 -12.134 84.766 1.00 96.44 210 GLU A O 1
ATOM 1780 N N . THR A 1 211 ? -20.545 -10.876 83.629 1.00 96.12 211 THR A N 1
ATOM 1781 C CA . THR A 1 211 ? -19.608 -10.785 84.763 1.00 96.12 211 THR A CA 1
ATOM 1782 C C . THR A 1 211 ? -20.192 -10.015 85.947 1.00 96.12 211 THR A C 1
ATOM 1784 O O . THR A 1 211 ? -20.045 -10.462 87.088 1.00 96.12 211 THR A O 1
ATOM 1787 N N . MET A 1 212 ? -20.889 -8.902 85.702 1.00 95.12 212 MET A N 1
ATOM 1788 C CA . MET A 1 212 ? -21.540 -8.112 86.751 1.00 95.12 212 MET A CA 1
ATOM 1789 C C . MET A 1 212 ? -22.709 -8.871 87.389 1.00 95.12 212 MET A C 1
ATOM 1791 O O . MET A 1 212 ? -22.853 -8.871 88.612 1.00 95.12 212 MET A O 1
ATOM 1795 N N . GLU A 1 213 ? -23.522 -9.568 86.596 1.00 94.75 213 GLU A N 1
ATOM 1796 C CA . GLU A 1 213 ? -24.625 -10.398 87.088 1.00 94.75 213 GLU A CA 1
ATOM 1797 C C . GLU A 1 213 ? -24.122 -11.573 87.928 1.00 94.75 213 GLU A C 1
ATOM 1799 O O . GLU A 1 213 ? -24.663 -11.840 89.005 1.00 94.75 213 GLU A O 1
ATOM 1804 N N . SER A 1 214 ? -23.037 -12.226 87.501 1.00 95.44 214 SER A N 1
ATOM 1805 C CA . SER A 1 214 ? -22.375 -13.270 88.287 1.00 95.44 214 SER A CA 1
ATOM 1806 C C . SER A 1 214 ? -21.878 -12.735 89.634 1.00 95.44 214 SER A C 1
ATOM 1808 O O . SER A 1 214 ? -22.113 -13.351 90.676 1.00 95.44 214 SER A O 1
ATOM 1810 N N . GLN A 1 215 ? -21.234 -11.562 89.649 1.00 95.44 215 GLN A N 1
ATOM 1811 C CA . GLN A 1 215 ? -20.791 -10.913 90.888 1.00 95.44 215 GLN A CA 1
ATOM 1812 C C . GLN A 1 215 ? -21.969 -10.549 91.798 1.00 95.44 215 GLN A C 1
ATOM 1814 O O . GLN A 1 215 ? -21.945 -10.861 92.990 1.00 95.44 215 GLN A O 1
ATOM 1819 N N . LYS A 1 216 ? -23.027 -9.952 91.238 1.00 95.31 216 LYS A N 1
ATOM 1820 C CA . LYS A 1 216 ? -24.261 -9.630 91.963 1.00 95.31 216 LYS A CA 1
ATOM 1821 C C . LYS A 1 216 ? -24.873 -10.878 92.595 1.00 95.31 216 LYS A C 1
ATOM 1823 O O . LYS A 1 216 ? -25.215 -10.847 93.773 1.00 95.31 216 LYS A O 1
ATOM 1828 N N . SER A 1 217 ? -24.973 -11.976 91.846 1.00 94.25 217 SER A N 1
ATOM 1829 C CA . SER A 1 217 ? -25.510 -13.251 92.334 1.00 94.25 217 SER A CA 1
ATOM 1830 C C . SER A 1 217 ? -24.691 -13.815 93.503 1.00 94.25 217 SER A C 1
ATOM 1832 O O . SER A 1 217 ? -25.267 -14.237 94.509 1.00 94.25 217 SER A O 1
ATOM 1834 N N . LYS A 1 218 ? -23.353 -13.742 93.435 1.00 95.31 218 LYS A N 1
ATOM 1835 C CA . LYS A 1 218 ? -22.462 -14.141 94.543 1.00 95.31 218 LYS A CA 1
ATOM 1836 C C . LYS A 1 218 ? -22.699 -13.304 95.802 1.00 95.31 218 LYS A C 1
ATOM 1838 O O . LYS A 1 218 ? -22.869 -13.863 96.884 1.00 95.31 218 LYS A O 1
ATOM 1843 N N . ILE A 1 219 ? -22.747 -11.976 95.665 1.00 94.19 219 ILE A N 1
ATOM 1844 C CA . ILE A 1 219 ? -22.995 -11.060 96.791 1.00 94.19 219 ILE A CA 1
ATOM 1845 C C . ILE A 1 219 ? -24.389 -11.296 97.380 1.00 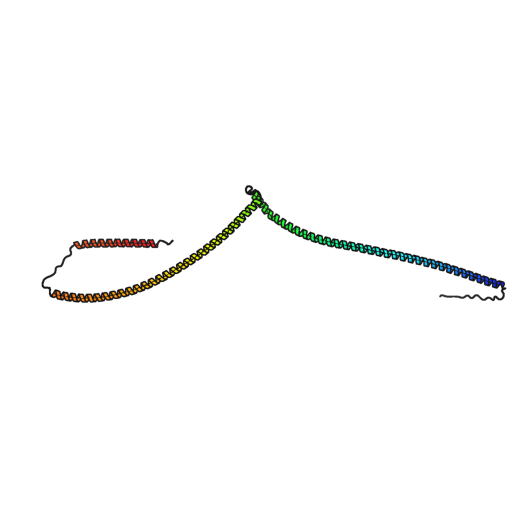94.19 219 ILE A C 1
ATOM 1847 O O . ILE A 1 219 ? -24.544 -11.346 98.599 1.00 94.19 219 ILE A O 1
ATOM 1851 N N . GLN A 1 220 ? -25.401 -11.475 96.530 1.00 94.00 220 GLN A N 1
ATOM 1852 C CA . GLN A 1 220 ? -26.768 -11.749 96.960 1.00 94.00 220 GLN A CA 1
ATOM 1853 C C . GLN A 1 220 ? -26.859 -13.068 97.732 1.00 94.00 220 GLN A C 1
ATOM 1855 O O . GLN A 1 220 ? -27.464 -13.087 98.799 1.00 94.00 220 GLN A O 1
ATOM 1860 N N . SER A 1 221 ? -26.213 -14.131 97.247 1.00 93.94 221 SER A N 1
ATOM 1861 C CA . SER A 1 221 ? -26.175 -15.431 97.931 1.00 93.94 221 SER A CA 1
ATOM 1862 C C . SER A 1 221 ? -25.521 -15.314 99.309 1.00 93.94 221 SER A C 1
ATOM 1864 O O . SER A 1 221 ? -26.113 -15.710 100.307 1.00 93.94 221 SER A O 1
ATOM 1866 N N . SER A 1 222 ? -24.359 -14.655 99.392 1.00 93.38 222 SER A N 1
ATOM 1867 C CA . SER A 1 222 ? -23.683 -14.391 100.669 1.00 93.38 222 SER A CA 1
ATOM 1868 C C . SER A 1 222 ? -24.536 -13.537 101.623 1.00 93.38 222 SER A C 1
ATOM 1870 O O . SER A 1 222 ? -24.592 -13.798 102.825 1.00 93.38 222 SER A O 1
ATOM 1872 N N . SER A 1 223 ? -25.255 -12.536 101.105 1.00 91.94 223 SER A N 1
ATOM 1873 C CA . SER A 1 223 ? -26.181 -11.719 101.898 1.00 91.94 223 SER A CA 1
ATOM 1874 C C . SER A 1 223 ? -27.348 -12.541 102.448 1.00 91.94 223 SER A C 1
ATOM 1876 O O . SER A 1 223 ? -27.713 -12.379 103.615 1.00 91.94 223 SER A O 1
ATOM 1878 N N . GLU A 1 224 ? -27.918 -13.429 101.634 1.00 92.62 224 GLU A N 1
ATOM 1879 C CA . GLU A 1 224 ? -29.025 -14.306 102.016 1.00 92.62 224 GLU A CA 1
ATOM 1880 C C . GLU A 1 224 ? -28.589 -15.305 103.095 1.00 92.62 224 GLU A C 1
ATOM 1882 O O . GLU A 1 224 ? -29.258 -15.424 104.121 1.00 92.62 224 GLU A O 1
ATOM 1887 N N . GLU A 1 225 ? -27.410 -15.918 102.945 1.00 93.50 225 GLU A N 1
ATOM 1888 C CA . GLU A 1 225 ? -26.797 -16.764 103.977 1.00 93.50 225 GLU A CA 1
ATOM 1889 C C . GLU A 1 225 ? -26.624 -16.005 105.301 1.00 93.50 225 GLU A C 1
ATOM 1891 O O . GLU A 1 225 ? -26.966 -16.506 106.374 1.00 93.50 225 GLU A O 1
ATOM 1896 N N . MET A 1 226 ? -26.133 -14.762 105.247 1.00 90.12 226 MET A N 1
ATOM 1897 C CA . MET A 1 226 ? -25.967 -13.919 106.436 1.00 90.12 226 MET A CA 1
ATOM 1898 C C . MET A 1 226 ? -27.307 -13.533 107.073 1.00 90.12 226 MET A C 1
ATOM 1900 O O . MET A 1 226 ? -27.419 -13.500 108.301 1.00 90.12 226 MET A O 1
ATOM 1904 N N . LYS A 1 227 ? -28.341 -13.250 106.271 1.00 91.19 227 LYS A N 1
ATOM 1905 C CA . LYS A 1 227 ? -29.702 -13.022 106.781 1.00 91.19 227 LYS A CA 1
ATOM 1906 C C . LYS A 1 227 ? -30.254 -14.278 107.441 1.00 91.19 227 LYS A C 1
ATOM 1908 O O . LYS A 1 227 ? -30.797 -14.167 108.533 1.00 91.19 227 LYS A O 1
ATOM 1913 N N . GLN A 1 228 ? -30.093 -15.447 106.826 1.00 91.81 228 GLN A N 1
ATOM 1914 C CA . GLN A 1 228 ? -30.583 -16.708 107.373 1.00 91.81 228 GLN A CA 1
ATOM 1915 C C . GLN A 1 228 ? -29.916 -17.026 108.715 1.00 91.81 228 GLN A C 1
ATOM 1917 O O . GLN A 1 228 ? -30.619 -17.349 109.671 1.00 91.81 228 GLN A O 1
ATOM 1922 N N . LYS A 1 229 ? -28.595 -16.824 108.826 1.00 91.88 229 LYS A N 1
ATOM 1923 C CA . LYS A 1 229 ? -27.866 -16.912 110.103 1.00 91.88 229 LYS A CA 1
ATOM 1924 C C . LYS A 1 229 ? -28.425 -15.951 111.155 1.00 91.88 229 LYS A C 1
ATOM 1926 O O . LYS A 1 229 ? -28.646 -16.353 112.293 1.00 91.88 229 LYS A O 1
ATOM 1931 N N . ARG A 1 230 ? -28.710 -14.693 110.786 1.00 90.62 230 ARG A N 1
ATOM 1932 C CA . ARG A 1 230 ? -29.344 -13.726 111.703 1.00 90.62 230 ARG A CA 1
ATOM 1933 C C . ARG A 1 230 ? -30.735 -14.172 112.144 1.00 90.62 230 ARG A C 1
ATOM 1935 O O . ARG A 1 230 ? -31.004 -14.150 113.335 1.00 90.62 230 ARG A O 1
ATOM 1942 N N . VAL A 1 231 ? -31.594 -14.601 111.218 1.00 90.88 231 VAL A N 1
ATOM 1943 C CA . VAL A 1 231 ? -32.953 -15.081 111.525 1.00 90.88 231 VAL A CA 1
ATOM 1944 C C . VAL A 1 231 ? -32.912 -16.308 112.433 1.00 90.88 231 VAL A C 1
ATOM 1946 O O . VAL A 1 231 ? -33.709 -16.387 113.361 1.00 90.88 231 VAL A O 1
ATOM 1949 N N . GLN A 1 232 ? -31.982 -17.243 112.211 1.00 90.69 232 GLN A N 1
ATOM 1950 C CA . GLN A 1 232 ? -31.763 -18.378 113.112 1.00 90.69 232 GLN A CA 1
ATOM 1951 C C . GLN A 1 232 ? -31.416 -17.898 114.526 1.00 90.69 232 GLN A C 1
ATOM 1953 O O . GLN A 1 232 ? -32.107 -18.286 115.465 1.00 90.69 232 GLN A O 1
ATOM 1958 N N . GLY A 1 233 ? -30.454 -16.979 114.668 1.00 89.38 233 GLY A N 1
ATOM 1959 C CA . GLY A 1 233 ? -30.114 -16.384 115.965 1.00 89.38 233 GLY A CA 1
ATOM 1960 C C . GLY A 1 233 ? -31.284 -15.631 116.617 1.00 89.38 233 GLY A C 1
ATOM 1961 O O . GLY A 1 233 ? -31.548 -15.800 117.804 1.00 89.38 233 GLY A O 1
ATOM 1962 N N . THR A 1 234 ? -32.056 -14.848 115.855 1.00 89.31 234 THR A N 1
ATOM 1963 C CA . THR A 1 234 ? -33.259 -14.166 116.366 1.00 89.31 234 THR A CA 1
ATOM 1964 C C . THR A 1 234 ? -34.335 -15.160 116.800 1.00 89.31 234 THR A C 1
ATOM 1966 O O . THR A 1 234 ? -34.965 -14.955 117.832 1.00 89.31 234 THR A O 1
ATOM 1969 N N . ASN A 1 235 ? -34.534 -16.253 116.059 1.00 90.31 235 ASN A N 1
ATOM 1970 C CA . ASN A 1 235 ? -35.461 -17.318 116.439 1.00 90.31 235 ASN A CA 1
ATOM 1971 C C . ASN A 1 235 ? -35.010 -18.047 117.706 1.00 90.31 235 ASN A C 1
ATOM 1973 O O . ASN A 1 235 ? -35.852 -18.391 118.529 1.00 90.31 235 ASN A O 1
ATOM 1977 N N . GLU A 1 236 ? -33.714 -18.298 117.880 1.00 90.06 236 GLU A N 1
ATOM 1978 C CA . GLU A 1 236 ? -33.174 -18.863 119.120 1.00 90.06 236 GLU A CA 1
ATOM 1979 C C . GLU A 1 236 ? -33.448 -17.940 120.310 1.00 90.06 236 GLU A C 1
ATOM 1981 O O . GLU A 1 236 ? -34.000 -18.393 121.312 1.00 90.06 236 GLU A O 1
ATOM 1986 N N . ILE A 1 237 ? -33.184 -16.637 120.168 1.00 88.44 237 ILE A N 1
ATOM 1987 C CA . ILE A 1 237 ? -33.535 -15.630 121.182 1.00 88.44 237 ILE A CA 1
ATOM 1988 C C . ILE A 1 237 ? -35.048 -15.627 121.443 1.00 88.44 237 ILE A C 1
ATOM 1990 O O . ILE A 1 237 ? -35.472 -15.664 122.594 1.00 88.44 237 ILE A O 1
ATOM 1994 N N . GLY A 1 238 ? -35.873 -15.648 120.394 1.00 87.88 238 GLY A N 1
ATOM 1995 C CA . GLY A 1 238 ? -37.330 -15.698 120.508 1.00 87.88 238 GLY A CA 1
ATOM 1996 C C . GLY A 1 238 ? -37.826 -16.948 121.236 1.00 87.88 238 GLY A C 1
ATOM 1997 O O . GLY A 1 238 ? -38.719 -16.850 122.070 1.00 87.88 238 GLY A O 1
ATOM 1998 N N . LYS A 1 239 ? -37.213 -18.116 121.000 1.00 88.44 239 LYS A N 1
ATOM 1999 C CA . LYS A 1 239 ? -37.500 -19.353 121.747 1.00 88.44 239 LYS A CA 1
ATOM 2000 C C . LYS A 1 239 ? -37.117 -19.233 123.218 1.00 88.44 239 LYS A C 1
ATOM 2002 O O . LYS A 1 239 ? -37.858 -19.732 124.064 1.00 88.44 239 LYS A O 1
ATOM 2007 N N . ILE A 1 240 ? -35.990 -18.591 123.529 1.00 87.69 240 ILE A N 1
ATOM 2008 C CA . ILE A 1 240 ? -35.572 -18.327 124.913 1.00 87.69 240 ILE A CA 1
ATOM 2009 C C . ILE A 1 240 ? -36.596 -17.415 125.594 1.00 87.69 240 ILE A C 1
ATOM 2011 O O . ILE A 1 240 ? -37.106 -17.782 126.647 1.00 87.69 240 ILE A O 1
ATOM 2015 N N . ILE A 1 241 ? -36.961 -16.289 124.970 1.00 87.00 241 ILE A N 1
ATOM 2016 C CA . ILE A 1 241 ? -37.972 -15.357 125.497 1.00 87.00 241 ILE A CA 1
ATOM 2017 C C . ILE A 1 241 ? -39.313 -16.067 125.676 1.00 87.00 241 ILE A C 1
ATOM 2019 O O . ILE A 1 241 ? -39.868 -16.027 126.763 1.00 87.00 241 ILE A O 1
ATOM 2023 N N . PHE A 1 242 ? -39.793 -16.807 124.675 1.00 87.25 242 PHE A N 1
ATOM 2024 C CA . PHE A 1 242 ? -41.041 -17.564 124.784 1.00 87.25 242 PHE A CA 1
ATOM 2025 C C . PHE A 1 242 ? -40.985 -18.609 125.902 1.00 87.25 242 PHE A C 1
ATOM 2027 O O . PHE A 1 242 ? -41.974 -18.835 126.586 1.00 87.25 242 PHE A O 1
ATOM 2034 N N . SER A 1 243 ? -39.834 -19.248 126.122 1.00 84.50 243 SER A N 1
ATOM 2035 C CA . SER A 1 243 ? -39.652 -20.175 127.243 1.00 84.50 243 SER A CA 1
ATOM 2036 C C . SER A 1 243 ? -39.705 -19.446 128.588 1.00 84.50 243 SER A C 1
ATOM 2038 O O . SER A 1 243 ? -40.321 -19.961 129.518 1.00 84.50 243 SER A O 1
ATOM 2040 N N . ILE A 1 244 ? -39.114 -18.248 128.683 1.00 84.62 244 ILE A N 1
ATOM 2041 C CA . ILE A 1 244 ? -39.207 -17.366 129.857 1.00 84.62 244 ILE A CA 1
ATOM 2042 C C . ILE A 1 244 ? -40.663 -16.937 130.086 1.00 84.62 244 ILE A C 1
ATOM 2044 O O . ILE A 1 244 ? -41.166 -17.114 131.192 1.00 84.62 244 ILE A O 1
ATOM 2048 N N . ASP A 1 245 ? -41.361 -16.461 129.054 1.00 84.25 245 ASP A N 1
ATOM 2049 C CA . ASP A 1 245 ? -42.766 -16.042 129.120 1.00 84.25 245 ASP A CA 1
ATOM 2050 C C . ASP A 1 245 ? -43.683 -17.206 129.495 1.00 84.25 245 ASP A C 1
ATOM 2052 O O . ASP A 1 245 ? -44.573 -17.055 130.321 1.00 84.25 245 ASP A O 1
ATOM 2056 N N . ASN A 1 246 ? -43.451 -18.399 128.949 1.00 81.56 246 ASN A N 1
ATOM 2057 C CA . ASN A 1 246 ? -44.232 -19.596 129.255 1.00 81.56 246 ASN A CA 1
ATOM 2058 C C . ASN A 1 246 ? -43.956 -20.096 130.687 1.00 81.56 246 ASN A C 1
ATOM 2060 O O . ASN A 1 246 ? -44.866 -20.552 131.380 1.00 81.56 246 ASN A O 1
ATOM 2064 N N . LEU A 1 247 ? -42.717 -19.970 131.180 1.00 81.06 247 LEU A N 1
ATOM 2065 C CA . LEU A 1 247 ? -42.397 -20.187 132.596 1.00 81.06 247 LEU A CA 1
ATOM 2066 C C . LEU A 1 247 ? -43.083 -19.144 133.494 1.00 81.06 247 LEU A C 1
ATOM 2068 O O . LEU A 1 247 ? -43.630 -19.512 134.535 1.00 81.06 247 LEU A O 1
ATOM 2072 N N . TYR A 1 248 ? -43.113 -17.876 133.081 1.00 80.81 248 TYR A N 1
ATOM 2073 C CA . TYR A 1 248 ? -43.788 -16.785 133.784 1.00 80.81 248 TYR A CA 1
ATOM 2074 C C . TYR A 1 248 ? -45.318 -16.967 133.813 1.00 80.81 248 TYR A C 1
ATOM 2076 O O . TYR A 1 248 ? -45.926 -16.905 134.879 1.00 80.81 248 TYR A O 1
ATOM 2084 N N . GLU A 1 249 ? -45.948 -17.303 132.686 1.00 76.56 249 GLU A N 1
ATOM 2085 C CA . GLU A 1 249 ? -47.367 -17.671 132.564 1.00 76.56 249 GLU A CA 1
ATOM 2086 C C . GLU A 1 249 ? -47.711 -18.899 133.414 1.00 76.56 249 GLU A C 1
ATOM 2088 O O . GLU A 1 249 ? -48.743 -18.922 134.083 1.00 76.56 249 GLU A O 1
ATOM 2093 N N . LYS A 1 250 ? -46.844 -19.920 133.463 1.00 69.56 250 LYS A N 1
ATOM 2094 C CA . LYS A 1 250 ? -47.020 -21.065 134.375 1.00 69.56 250 LYS A CA 1
ATOM 2095 C C . LYS A 1 250 ? -46.932 -20.662 135.845 1.00 69.56 250 LYS A C 1
ATOM 2097 O O . LYS A 1 250 ? -47.644 -21.237 136.666 1.00 69.56 250 LYS A O 1
ATOM 2102 N N . ALA A 1 251 ? -46.091 -19.692 136.195 1.00 69.38 251 ALA A N 1
ATOM 2103 C CA . ALA A 1 251 ? -46.062 -19.135 137.544 1.00 69.38 251 ALA A CA 1
ATOM 2104 C C . ALA A 1 251 ? -47.339 -18.327 137.844 1.00 69.38 251 ALA A C 1
ATOM 2106 O O . ALA A 1 251 ? -47.905 -18.477 138.922 1.00 69.38 251 ALA A O 1
ATOM 2107 N N . LYS A 1 252 ? -47.853 -17.562 136.874 1.00 65.06 252 LYS A N 1
ATOM 2108 C CA . LYS A 1 252 ? -49.089 -16.769 136.984 1.00 65.06 252 LYS A CA 1
ATOM 2109 C C . LYS A 1 252 ? -50.353 -17.637 137.072 1.00 65.06 252 LYS A C 1
ATOM 2111 O O . LYS A 1 252 ? -51.165 -17.475 137.970 1.00 65.06 252 LYS A O 1
ATOM 2116 N N . THR A 1 253 ? -50.485 -18.650 136.220 1.00 55.75 253 THR A N 1
ATOM 2117 C CA . THR A 1 253 ? -51.610 -19.607 136.232 1.00 55.75 253 THR A CA 1
ATOM 2118 C C . THR A 1 253 ? -51.595 -20.564 137.429 1.00 55.75 253 THR A C 1
ATOM 2120 O O . THR A 1 253 ? -52.626 -21.163 137.736 1.00 55.75 253 THR A O 1
ATOM 2123 N N . ARG A 1 254 ? -50.463 -20.694 138.141 1.00 54.84 254 ARG A N 1
ATOM 2124 C CA . ARG A 1 254 ? -50.406 -21.324 139.473 1.00 54.84 254 ARG A CA 1
ATOM 2125 C C . ARG A 1 254 ? -51.001 -20.446 140.579 1.00 54.84 254 ARG A C 1
ATOM 2127 O O . ARG A 1 254 ? -51.385 -20.995 141.605 1.00 54.84 254 ARG A O 1
ATOM 2134 N N . VAL A 1 255 ? -51.103 -19.132 140.374 1.00 54.19 255 VAL A N 1
ATOM 2135 C CA . VAL A 1 255 ? -51.738 -18.198 141.320 1.00 54.19 255 VAL A CA 1
ATOM 2136 C C . VAL A 1 255 ? -53.264 -18.148 141.123 1.00 54.19 255 VAL A C 1
ATOM 2138 O O . VAL A 1 255 ? -53.986 -18.013 142.105 1.00 54.19 255 VAL A O 1
ATOM 2141 N N . ASP A 1 256 ? -53.772 -18.401 139.909 1.00 46.75 256 ASP A N 1
ATOM 2142 C CA . ASP A 1 256 ? -55.185 -18.161 139.547 1.00 46.75 256 ASP A CA 1
ATOM 2143 C C . ASP A 1 256 ? -56.082 -19.415 139.361 1.00 46.75 256 ASP A C 1
ATOM 2145 O O . ASP A 1 256 ? -57.121 -19.335 138.707 1.00 46.75 256 ASP A O 1
ATOM 2149 N N . LYS A 1 257 ? -55.756 -20.600 139.911 1.00 41.03 257 LYS A N 1
ATOM 2150 C CA . LYS A 1 257 ? -56.600 -21.815 139.732 1.00 41.03 257 LYS A CA 1
ATOM 2151 C C . LYS A 1 257 ? -57.066 -22.503 141.023 1.00 41.03 257 LYS A C 1
ATOM 2153 O O . LYS A 1 257 ? -56.550 -23.546 141.418 1.00 41.03 257 LYS A O 1
ATOM 2158 N N . LYS A 1 258 ? -58.168 -21.984 141.584 1.00 34.22 258 LYS A N 1
ATOM 2159 C CA . LYS A 1 258 ? -59.284 -22.774 142.147 1.00 34.22 258 LYS A CA 1
ATOM 2160 C C . LYS A 1 258 ? -60.508 -22.564 141.233 1.00 34.22 258 LYS A C 1
ATOM 2162 O O . LYS A 1 258 ? -60.846 -21.425 140.943 1.00 34.22 258 LYS A O 1
ATOM 2167 N N . SER A 1 259 ? -61.173 -23.663 140.865 1.00 33.09 259 SER A N 1
ATOM 2168 C CA . SER A 1 259 ? -62.406 -23.818 140.053 1.00 33.09 259 SER A CA 1
ATOM 2169 C C . SER A 1 259 ? -62.266 -24.077 138.528 1.00 33.09 259 SER A C 1
ATOM 2171 O O . SER A 1 259 ? -61.897 -23.223 137.736 1.00 33.09 259 SER A O 1
ATOM 2173 N N . GLU A 1 260 ? -62.539 -25.353 138.206 1.00 32.59 260 GLU A N 1
ATOM 2174 C CA . GLU A 1 260 ? -63.364 -25.931 137.118 1.00 32.59 260 GLU A CA 1
ATOM 2175 C C . GLU A 1 260 ? -62.961 -25.919 135.616 1.00 32.59 260 GLU A C 1
ATOM 2177 O O . GLU A 1 260 ? -62.995 -24.920 134.911 1.00 32.59 260 GLU A O 1
ATOM 2182 N N . LYS A 1 261 ? -62.593 -27.142 135.168 1.00 36.16 261 LYS A N 1
ATOM 2183 C CA . LYS A 1 261 ? -63.010 -27.960 133.992 1.00 36.16 261 LYS A CA 1
ATOM 2184 C C . LYS A 1 261 ? -63.674 -27.252 132.790 1.00 36.16 261 LYS A C 1
ATOM 2186 O O . LYS A 1 261 ? -64.686 -26.593 132.935 1.00 36.16 261 LYS A O 1
ATOM 2191 N N . MET A 1 262 ? -63.055 -27.332 131.602 1.00 42.22 262 MET A N 1
ATOM 2192 C CA . MET A 1 262 ? -63.304 -28.302 130.501 1.00 42.22 262 MET A CA 1
ATOM 2193 C C . MET A 1 262 ? -64.711 -28.216 129.901 1.00 42.22 262 MET A C 1
ATOM 2195 O O . MET A 1 262 ? -65.648 -28.712 130.511 1.00 42.22 262 MET A O 1
ATOM 2199 N N . ASP A 1 263 ? -64.802 -27.734 128.656 1.00 31.30 263 ASP A N 1
ATOM 2200 C CA . ASP A 1 263 ? -65.747 -28.320 127.707 1.00 31.30 263 ASP A CA 1
ATOM 2201 C C . ASP A 1 263 ? -65.246 -28.232 126.259 1.00 31.30 263 ASP A C 1
ATOM 2203 O O . ASP A 1 263 ? -64.754 -27.198 125.795 1.00 31.30 263 ASP A O 1
ATOM 2207 N N . GLY A 1 264 ? -65.319 -29.372 125.572 1.00 45.03 264 GLY A N 1
ATOM 2208 C CA . GLY A 1 264 ? -65.037 -29.514 124.150 1.00 45.03 264 GLY A CA 1
ATOM 2209 C C . GLY A 1 264 ? -66.246 -29.102 123.313 1.00 45.03 264 GLY A C 1
ATOM 2210 O O . GLY A 1 264 ? -67.383 -29.186 123.762 1.00 45.03 264 GLY A O 1
ATOM 2211 N N . LYS A 1 265 ? -66.009 -28.674 122.068 1.00 40.22 265 LYS A N 1
ATOM 2212 C CA . LYS A 1 265 ? -67.076 -28.485 121.077 1.00 40.22 265 LYS A CA 1
ATOM 2213 C C . LYS A 1 265 ? -66.901 -29.445 119.906 1.00 40.22 265 LYS A C 1
ATOM 2215 O O . LYS A 1 265 ? -65.877 -29.435 119.220 1.00 40.22 265 LYS A O 1
ATOM 2220 N N . GLU A 1 266 ? -67.930 -30.265 119.722 1.00 46.94 266 GLU A N 1
ATOM 2221 C CA . GLU A 1 266 ? -68.191 -31.129 118.575 1.00 46.94 266 GLU A CA 1
ATOM 2222 C C . GLU A 1 266 ? -68.307 -30.325 117.270 1.00 46.94 266 GLU A C 1
ATOM 2224 O O . GLU A 1 266 ? -68.744 -29.173 117.256 1.00 46.94 266 GLU A O 1
ATOM 2229 N N . LYS A 1 267 ? -67.906 -30.951 116.157 1.00 43.97 267 LYS A N 1
ATOM 2230 C CA . LYS A 1 267 ? -67.987 -30.392 114.801 1.00 43.97 267 LYS A CA 1
ATOM 2231 C C . LYS A 1 267 ? -69.301 -30.815 114.144 1.00 43.97 267 LYS A C 1
ATOM 2233 O O . LYS A 1 267 ? -69.542 -32.005 113.969 1.00 43.97 267 LYS A O 1
ATOM 2238 N N . THR A 1 268 ? -70.116 -29.844 113.745 1.00 49.19 268 THR A N 1
ATOM 2239 C CA . THR A 1 268 ? -71.380 -30.037 113.021 1.00 49.19 268 THR A CA 1
ATOM 2240 C C . THR A 1 268 ? -71.176 -30.204 111.508 1.00 49.19 268 THR A C 1
ATOM 2242 O O . THR A 1 268 ? -70.263 -29.631 110.917 1.00 49.19 268 THR A O 1
ATOM 2245 N N . PHE A 1 269 ? -72.070 -30.980 110.887 1.00 48.91 269 PHE A N 1
ATOM 2246 C CA . PHE A 1 269 ? -72.070 -31.467 109.493 1.00 48.91 269 PHE A CA 1
ATOM 2247 C C . PHE A 1 269 ? -72.030 -30.369 108.399 1.00 48.91 269 PHE A C 1
ATOM 2249 O O . PHE A 1 269 ? -71.627 -30.634 107.271 1.00 48.91 269 PHE A O 1
ATOM 2256 N N . ASP A 1 270 ? -72.353 -29.122 108.749 1.00 55.91 270 ASP A N 1
ATOM 2257 C CA . ASP A 1 270 ? -72.429 -27.956 107.847 1.00 55.91 270 ASP A CA 1
ATOM 2258 C C . ASP A 1 270 ? -71.049 -27.406 107.397 1.00 55.91 270 ASP A C 1
ATOM 2260 O O . ASP A 1 270 ? -70.937 -26.573 106.495 1.00 55.91 270 ASP A O 1
ATOM 2264 N N . ASP A 1 271 ? -69.965 -27.878 108.025 1.00 57.50 271 ASP A N 1
ATOM 2265 C CA . ASP A 1 271 ? -68.592 -27.395 107.804 1.00 57.50 271 ASP A CA 1
ATOM 2266 C C . ASP A 1 271 ? -67.855 -28.154 106.674 1.00 57.50 271 ASP A C 1
ATOM 2268 O O . ASP A 1 271 ? -66.827 -27.700 106.163 1.00 57.50 271 ASP A O 1
ATOM 2272 N N . LEU A 1 272 ? -68.382 -29.312 106.249 1.00 59.59 272 LEU A N 1
ATOM 2273 C CA . LEU A 1 272 ? -67.844 -30.104 105.132 1.00 59.59 272 LEU A CA 1
ATOM 2274 C C . LEU A 1 272 ? -68.342 -29.616 103.767 1.00 59.59 272 LEU A C 1
ATOM 2276 O O . LEU A 1 272 ? -67.561 -29.598 102.816 1.00 59.59 272 LEU A O 1
ATOM 2280 N N . GLU A 1 273 ? -69.592 -29.161 103.668 1.00 65.88 273 GLU A N 1
ATOM 2281 C CA . GLU A 1 273 ? -70.166 -28.656 102.413 1.00 65.88 273 GLU A CA 1
ATOM 2282 C C . GLU A 1 273 ? -69.494 -27.342 101.982 1.00 65.88 273 GLU A C 1
ATOM 2284 O O . GLU A 1 273 ? -69.074 -27.196 100.834 1.00 65.88 273 GLU A O 1
ATOM 2289 N N . LYS A 1 274 ? -69.226 -26.440 102.938 1.00 69.50 274 LYS A N 1
ATOM 2290 C CA . LYS A 1 274 ? -68.467 -25.197 102.700 1.00 69.50 274 LYS A CA 1
ATOM 2291 C C . LYS A 1 274 ? -67.025 -25.460 102.256 1.00 69.50 274 LYS A C 1
ATOM 2293 O O . LYS A 1 274 ? -66.500 -24.745 101.402 1.00 69.50 274 LYS A O 1
ATOM 2298 N N . ARG A 1 275 ? -66.384 -26.514 102.777 1.00 70.62 275 ARG A N 1
ATOM 2299 C CA . ARG A 1 275 ? -65.050 -26.948 102.318 1.00 70.62 275 ARG A CA 1
ATOM 2300 C C . ARG A 1 275 ? -65.097 -27.581 100.931 1.00 70.62 275 ARG A C 1
ATOM 2302 O O . ARG A 1 275 ? -64.173 -27.357 100.155 1.00 70.62 275 ARG A O 1
ATOM 2309 N N . GLY A 1 276 ? -66.160 -28.320 100.610 1.00 73.56 276 GLY A N 1
ATOM 2310 C CA . GLY A 1 276 ? -66.396 -28.868 99.274 1.00 73.56 276 GLY A CA 1
ATOM 2311 C C . GLY A 1 276 ? -66.547 -27.771 98.219 1.00 73.56 276 GLY A C 1
ATOM 2312 O O . GLY A 1 276 ? -65.864 -27.808 97.196 1.00 73.56 276 GLY A O 1
ATOM 2313 N N . ILE A 1 277 ? -67.351 -26.743 98.508 1.00 79.38 277 ILE A N 1
ATOM 2314 C CA . ILE A 1 277 ? -67.545 -25.586 97.620 1.00 79.38 277 ILE A CA 1
ATOM 2315 C C . ILE A 1 277 ? -66.232 -24.810 97.436 1.00 79.38 277 ILE A C 1
ATOM 2317 O O . ILE A 1 277 ? -65.831 -24.529 96.307 1.00 79.38 277 ILE A O 1
ATOM 2321 N N . HIS A 1 278 ? -65.496 -24.542 98.521 1.00 77.25 278 HIS A N 1
ATOM 2322 C CA . HIS A 1 278 ? -64.202 -23.859 98.429 1.00 77.25 278 HIS A CA 1
ATOM 2323 C C . HIS A 1 278 ? -63.150 -24.692 97.668 1.00 77.25 278 HIS A C 1
ATOM 2325 O O . HIS A 1 278 ? -62.321 -24.141 96.945 1.00 77.25 278 HIS A O 1
ATOM 2331 N N . ALA A 1 279 ? -63.158 -26.023 97.792 1.00 77.75 279 ALA A N 1
ATOM 2332 C CA . ALA A 1 279 ? -62.259 -26.888 97.028 1.00 77.75 279 ALA A CA 1
ATOM 2333 C C . ALA A 1 279 ? -62.574 -26.867 95.521 1.00 77.75 279 ALA A C 1
ATOM 2335 O O . ALA A 1 279 ? -61.647 -26.855 94.707 1.00 77.75 279 ALA A O 1
ATOM 2336 N N . LEU A 1 280 ? -63.856 -26.800 95.145 1.00 81.00 280 LEU A N 1
ATOM 2337 C CA . LEU A 1 280 ? -64.281 -26.681 93.748 1.00 81.00 280 LEU A CA 1
ATOM 2338 C C . LEU A 1 280 ? -63.861 -25.339 93.126 1.00 81.00 280 LEU A C 1
ATOM 2340 O O . LEU A 1 280 ? -63.304 -25.341 92.029 1.00 81.00 280 LEU A O 1
ATOM 2344 N N . GLU A 1 281 ? -63.998 -24.218 93.845 1.00 81.06 281 GLU A N 1
ATOM 2345 C CA . GLU A 1 281 ? -63.495 -22.912 93.377 1.00 81.06 281 GLU A CA 1
ATOM 2346 C C . GLU A 1 281 ? -61.973 -22.906 93.160 1.00 81.06 281 GLU A C 1
ATOM 2348 O O . GLU A 1 281 ? -61.463 -22.294 92.216 1.00 81.06 281 GLU A O 1
ATOM 2353 N N . GLN A 1 282 ? -61.213 -23.578 94.030 1.00 78.75 282 GLN A N 1
ATOM 2354 C CA . GLN A 1 282 ? -59.756 -23.665 93.886 1.00 78.75 282 GLN A CA 1
ATOM 2355 C C . GLN A 1 282 ? -59.357 -24.525 92.680 1.00 78.75 282 GLN A C 1
ATOM 2357 O O . GLN A 1 282 ? -58.427 -24.173 91.951 1.00 78.75 282 GLN A O 1
ATOM 2362 N N . LEU A 1 283 ? -60.086 -25.611 92.410 1.00 79.12 283 LEU A N 1
ATOM 2363 C CA . LEU A 1 283 ? -59.866 -26.437 91.221 1.00 79.12 283 LEU A CA 1
ATOM 2364 C C . LEU A 1 283 ? -60.188 -25.681 89.924 1.00 79.12 283 LEU A C 1
ATOM 2366 O O . LEU A 1 283 ? -59.463 -25.820 88.937 1.00 79.12 283 LEU A O 1
ATOM 2370 N N . GLU A 1 284 ? -61.206 -24.822 89.927 1.00 81.94 284 GLU A N 1
ATOM 2371 C CA . GLU A 1 284 ? -61.550 -23.985 88.773 1.00 81.94 284 GLU A CA 1
ATOM 2372 C C . GLU A 1 284 ? -60.481 -22.910 88.490 1.00 81.94 284 GLU A C 1
ATOM 2374 O O . GLU A 1 284 ? -60.085 -22.692 87.337 1.00 81.94 284 GLU A O 1
ATOM 2379 N N . LYS A 1 285 ? -59.896 -22.318 89.540 1.00 83.38 285 LYS A N 1
ATOM 2380 C CA . LYS A 1 285 ? -58.735 -21.413 89.426 1.00 83.38 285 LYS A CA 1
ATOM 2381 C C . LYS A 1 285 ? -57.493 -22.116 88.865 1.00 83.38 285 LYS A C 1
ATOM 2383 O O . LYS A 1 285 ? -56.760 -21.541 88.062 1.00 83.38 285 LYS A O 1
ATOM 2388 N N . ILE A 1 286 ? -57.258 -23.377 89.231 1.00 81.38 286 ILE A N 1
ATOM 2389 C CA . ILE A 1 286 ? -56.142 -24.168 88.684 1.00 81.38 286 ILE A CA 1
ATOM 2390 C C . ILE A 1 286 ? -56.389 -24.516 87.208 1.00 81.38 286 ILE A C 1
ATOM 2392 O O . ILE A 1 286 ? -55.476 -24.416 86.381 1.00 81.38 286 ILE A O 1
ATOM 2396 N N . LYS A 1 287 ? -57.627 -24.868 86.842 1.00 83.62 287 LYS A N 1
ATOM 2397 C CA . LYS A 1 287 ? -58.018 -25.162 85.455 1.00 83.62 287 LYS A CA 1
ATOM 2398 C C . LYS A 1 287 ? -57.842 -23.949 84.534 1.00 83.62 287 LYS A C 1
ATOM 2400 O O . LYS A 1 287 ? -57.308 -24.078 83.436 1.00 83.62 287 LYS A O 1
ATOM 2405 N N . THR A 1 288 ? -58.228 -22.757 84.983 1.00 84.38 288 THR A N 1
ATOM 2406 C CA . THR A 1 288 ? -58.051 -21.520 84.197 1.00 84.38 288 THR A CA 1
ATOM 2407 C C . THR A 1 288 ? -56.576 -21.142 84.038 1.00 84.38 288 THR A C 1
ATOM 2409 O O . THR A 1 288 ? -56.147 -20.780 82.942 1.00 84.38 288 THR A O 1
ATOM 2412 N N . ASN A 1 289 ? -55.760 -21.309 85.084 1.00 81.19 289 ASN A N 1
ATOM 2413 C CA . ASN A 1 289 ? -54.322 -21.031 85.017 1.00 81.19 289 ASN A CA 1
ATOM 2414 C C . ASN A 1 289 ? -53.575 -21.997 84.076 1.00 81.19 289 ASN A C 1
ATOM 2416 O O . ASN A 1 289 ? -52.702 -21.587 83.310 1.00 81.19 289 ASN A O 1
ATOM 2420 N N . THR A 1 290 ? -53.940 -23.281 84.096 1.00 80.81 290 THR A N 1
ATOM 2421 C CA . THR A 1 290 ? -53.339 -24.298 83.218 1.00 80.81 290 THR A CA 1
ATOM 2422 C C . THR A 1 290 ? -53.712 -24.093 81.750 1.00 80.81 290 THR A C 1
ATOM 2424 O O . THR A 1 290 ? -52.827 -24.173 80.897 1.00 80.81 290 THR A O 1
ATOM 2427 N N . LEU A 1 291 ? -54.965 -23.728 81.452 1.00 82.62 291 LEU A N 1
ATOM 2428 C CA . LEU A 1 291 ? -55.394 -23.347 80.099 1.00 82.62 291 LEU A CA 1
ATOM 2429 C C . LEU A 1 291 ? -54.642 -22.111 79.583 1.00 82.62 291 LEU A C 1
ATOM 2431 O O . LEU A 1 291 ? -54.112 -22.133 78.474 1.00 82.62 291 LEU A O 1
ATOM 2435 N N . PHE A 1 292 ? -54.498 -21.074 80.413 1.00 84.38 292 PHE A N 1
ATOM 2436 C CA . PHE A 1 292 ? -53.745 -19.873 80.044 1.00 84.38 292 PHE A CA 1
ATOM 2437 C C . PHE A 1 292 ? -52.266 -20.174 79.739 1.00 84.38 292 PHE A C 1
ATOM 2439 O O . PHE A 1 292 ? -51.696 -19.649 78.780 1.00 84.38 292 PHE A O 1
ATOM 2446 N N . ARG A 1 293 ? -51.631 -21.062 80.518 1.00 80.94 293 ARG A N 1
ATOM 2447 C CA . ARG A 1 293 ? -50.249 -21.502 80.256 1.00 80.94 293 ARG A CA 1
ATOM 2448 C C . ARG A 1 293 ? -50.131 -22.301 78.957 1.00 80.94 293 ARG A C 1
ATOM 2450 O O . ARG A 1 293 ? -49.154 -22.104 78.237 1.00 80.94 293 ARG A O 1
ATOM 2457 N N . ALA A 1 294 ? -51.107 -23.151 78.640 1.00 79.62 294 ALA A N 1
ATOM 2458 C CA . ALA A 1 294 ? -51.128 -23.905 77.388 1.00 79.62 294 ALA A CA 1
ATOM 2459 C C . ALA A 1 294 ? -51.229 -22.975 76.163 1.00 79.62 294 ALA A C 1
ATOM 2461 O O . ALA A 1 294 ? -50.428 -23.100 75.236 1.00 79.62 294 ALA A O 1
ATOM 2462 N N . GLU A 1 295 ? -52.118 -21.976 76.197 1.00 83.94 295 GLU A N 1
ATOM 2463 C CA . GLU A 1 295 ? -52.239 -20.972 75.126 1.00 83.94 295 GLU A CA 1
ATOM 2464 C C . GLU A 1 295 ? -50.959 -20.141 74.942 1.00 83.94 295 GLU A C 1
ATOM 2466 O O . GLU A 1 295 ? -50.550 -19.841 73.815 1.00 83.94 295 GLU A O 1
ATOM 2471 N N . LEU A 1 296 ? -50.292 -19.777 76.043 1.00 82.00 296 LEU A N 1
ATOM 2472 C CA . LEU A 1 296 ? -49.035 -19.032 75.994 1.00 82.00 296 LEU A CA 1
ATOM 2473 C C . LEU A 1 296 ? -47.916 -19.861 75.342 1.00 82.00 296 LEU A C 1
ATOM 2475 O O . LEU A 1 296 ? -47.179 -19.343 74.500 1.00 82.00 296 LEU A O 1
ATOM 2479 N N . CYS A 1 297 ? -47.812 -21.149 75.684 1.00 80.25 297 CYS A N 1
ATOM 2480 C CA . CYS A 1 297 ? -46.861 -22.071 75.063 1.00 80.25 297 CYS A CA 1
ATOM 2481 C C . CYS A 1 297 ? -47.110 -22.220 73.554 1.00 80.25 297 CYS A C 1
ATOM 2483 O O . CYS A 1 297 ? -46.161 -22.171 72.770 1.00 80.25 297 CYS A O 1
ATOM 2485 N N . GLU A 1 298 ? -48.372 -22.314 73.133 1.00 80.50 298 GLU A N 1
ATOM 2486 C CA . GLU A 1 298 ? -48.750 -22.434 71.721 1.00 80.50 298 GLU A CA 1
ATOM 2487 C C . GLU A 1 298 ? -48.405 -21.167 70.911 1.00 80.50 298 GLU A C 1
ATOM 2489 O O . GLU A 1 298 ? -47.881 -21.241 69.795 1.00 80.50 298 GLU A O 1
ATOM 2494 N N . ARG A 1 299 ? -48.609 -19.977 71.495 1.00 78.88 299 ARG A N 1
ATOM 2495 C CA . ARG A 1 299 ? -48.203 -18.695 70.885 1.00 78.88 299 ARG A CA 1
ATOM 2496 C C . ARG A 1 299 ? -46.685 -18.551 70.768 1.00 78.88 299 ARG A C 1
ATOM 2498 O O . ARG A 1 299 ? -46.201 -17.979 69.789 1.00 78.88 299 ARG A O 1
ATOM 2505 N N . LEU A 1 300 ? -45.928 -19.054 71.745 1.00 75.50 300 LEU A N 1
ATOM 2506 C CA . LEU A 1 300 ? -44.463 -19.050 71.705 1.00 75.50 300 LEU A CA 1
ATOM 2507 C C . LEU A 1 300 ? -43.913 -20.038 70.665 1.00 75.50 300 LEU A C 1
ATOM 2509 O O . LEU A 1 300 ? -42.938 -19.708 69.990 1.00 75.50 300 LEU A O 1
ATOM 2513 N N . ALA A 1 301 ? -44.561 -21.192 70.473 1.00 72.75 301 ALA A N 1
ATOM 2514 C CA . ALA A 1 301 ? -44.215 -22.146 69.417 1.00 72.75 301 ALA A CA 1
ATOM 2515 C C . ALA A 1 301 ? -44.440 -21.549 68.014 1.00 72.75 301 ALA A C 1
ATOM 2517 O O . ALA A 1 301 ? -43.517 -21.521 67.202 1.00 72.75 301 ALA A O 1
ATOM 2518 N N . LYS A 1 302 ? -45.603 -20.923 67.774 1.00 72.06 302 LYS A N 1
ATOM 2519 C CA . LYS A 1 302 ? -45.931 -20.252 66.497 1.00 72.06 302 LYS A CA 1
ATOM 2520 C C . LYS A 1 302 ? -45.001 -19.073 66.155 1.00 72.06 302 LYS A C 1
ATOM 2522 O O . LYS A 1 302 ? -44.876 -18.705 64.990 1.00 72.06 302 LYS A O 1
ATOM 2527 N N . ARG A 1 303 ? -44.325 -18.467 67.143 1.00 65.94 303 ARG A N 1
ATOM 2528 C CA . ARG A 1 303 ? -43.298 -17.427 66.915 1.00 65.94 303 ARG A CA 1
ATOM 2529 C C . ARG A 1 303 ? -41.936 -17.984 66.488 1.00 65.94 303 ARG A C 1
ATOM 2531 O O . ARG A 1 303 ? -41.192 -17.244 65.853 1.00 65.94 303 ARG A O 1
ATOM 2538 N N . LYS A 1 304 ? -41.607 -19.242 66.808 1.00 61.72 304 LYS A N 1
ATOM 2539 C CA . LYS A 1 304 ? -40.334 -19.876 66.413 1.00 61.72 304 LYS A CA 1
ATOM 2540 C C . LYS A 1 304 ? -40.340 -20.432 64.982 1.00 61.72 304 LYS A C 1
ATOM 2542 O O . LYS A 1 304 ? -39.269 -20.618 64.422 1.00 61.72 304 LYS A O 1
ATOM 2547 N N . GLU A 1 305 ? -41.511 -20.638 64.377 1.00 55.75 305 GLU A N 1
ATOM 2548 C CA . GLU A 1 305 ? -41.662 -21.211 63.025 1.00 55.75 305 GLU A CA 1
ATOM 2549 C C . GLU A 1 305 ? -41.778 -20.178 61.886 1.00 55.75 305 GLU A C 1
ATOM 2551 O O . GLU A 1 305 ? -41.963 -20.561 60.734 1.00 55.75 305 GLU A O 1
ATOM 2556 N N . LYS A 1 306 ? -41.652 -18.867 62.148 1.00 51.00 306 LYS A N 1
ATOM 2557 C CA . LYS A 1 306 ? -41.545 -17.873 61.062 1.00 51.00 306 LYS A CA 1
ATOM 2558 C C . LYS A 1 306 ? -40.090 -17.779 60.577 1.00 51.00 306 LYS A C 1
ATOM 2560 O O . LYS A 1 306 ? -39.271 -17.230 61.315 1.00 51.00 306 LYS A O 1
ATOM 2565 N N . PRO A 1 307 ? -39.749 -18.245 59.359 1.00 48.62 307 PRO A N 1
ATOM 2566 C CA . PRO A 1 307 ? -38.423 -18.029 58.798 1.00 48.62 307 PRO A CA 1
ATOM 2567 C C . PRO A 1 307 ? -38.234 -16.537 58.506 1.00 48.62 307 PRO A C 1
ATOM 2569 O O . PRO A 1 307 ? -39.107 -15.887 57.922 1.00 48.62 307 PRO A O 1
ATOM 2572 N N . ALA A 1 308 ? -37.096 -15.999 58.941 1.00 50.06 308 ALA A N 1
ATOM 2573 C CA . ALA A 1 308 ? -36.634 -14.677 58.551 1.00 50.06 308 ALA A CA 1
ATOM 2574 C C . ALA A 1 308 ? -36.502 -14.634 57.018 1.00 50.06 308 ALA A C 1
ATOM 2576 O O . ALA A 1 308 ? -35.784 -15.449 56.438 1.00 50.06 308 ALA A O 1
ATOM 2577 N N . ARG A 1 309 ? -37.252 -13.728 56.384 1.00 43.75 309 ARG A N 1
ATOM 2578 C CA . ARG A 1 309 ? -37.000 -13.288 55.008 1.00 43.75 309 ARG A CA 1
ATOM 2579 C C . ARG A 1 309 ? -35.816 -12.339 54.979 1.00 43.75 309 ARG A C 1
ATOM 2581 O O . ARG A 1 309 ? -35.714 -11.537 55.936 1.00 43.75 309 ARG A O 1
#

Organism: Euplotes crassus (NCBI:txid5936)